Protein AF-A0A2N7C885-F1 (afdb_monomer)

Solvent-accessible surface area (backbone atoms only — not comparable to full-atom values): 12191 Å² total; per-residue (Å²): 133,53,54,51,72,71,55,41,48,44,40,38,75,68,59,26,27,54,53,69,64,38,45,54,51,37,42,74,74,47,44,83,64,37,43,55,54,37,54,48,53,56,47,59,77,70,41,69,57,50,78,58,34,54,83,51,54,75,68,58,41,52,50,50,49,49,57,49,46,53,54,51,52,56,58,48,56,74,80,42,93,76,51,71,72,56,46,55,50,51,50,53,54,49,50,46,53,51,29,32,39,38,55,32,63,52,38,28,60,73,69,59,54,78,88,74,68,64,76,62,67,54,59,86,60,64,70,56,61,67,64,63,49,64,77,74,46,58,72,66,37,68,34,20,32,39,36,47,52,67,45,66,73,66,36,59,36,74,31,70,29,18,64,34,60,65,60,16,46,53,47,7,54,63,76,30,58,56,91,75,53,12,28,23,34,35,37,77,43,55,46,88,60,51,24,41,67,48,92,88,43,90,65,38,44,38,27,36,44,65,54,70,52,63,70,68,45,79,76,48,113

Nearest PDB structures (foldseek):
  1xzy-assembly1_A  TM=3.928E-01  e=3.848E+00  Hom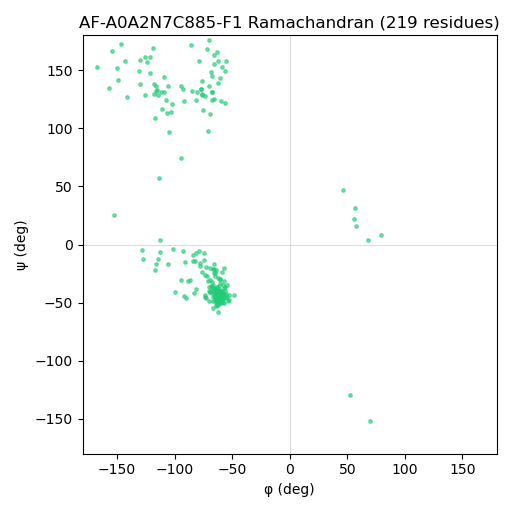o sapiens

Secondary structure (DSSP, 8-state):
--S-HHHHHHHHHHS-B-HHHHHHHHHHHHGGGGGHHHHHHHHHHH-THHHH-TT--HHHHHHHHHHHHHHHHHHHHTT----HHHHHHHHHHHHHHHHHHHHHHHHHHHH--GGGT---B---S--S-HHHHHHHS-SEEEEEEEE-HHHHHHT---SEEES-HHHHHHHHHHHT-SSSPPEEEEEEEEGGG--EE-TT-TT-EEE--TT-----EEEE-

Foldseek 3Di:
DLADPVLLCCCCPFQVFPVVVQVVVLCVPPNPLSNLLNVLSVLLVPDPLLQVQAPDDPVVLVVSLVVSLVVSVVSSVVPHDADPVNSLLSSVVSVLSSLCSHQTNVSSVVPDDVVSVHTDRFDPAAPDDPCQLVVQHDQKAKWKAKDAPVCVVVLFDAFKTASDPVLRVCCQCVVQVDPVGIFMWIDMDGSVQWRDADPPDPRRITTGGGSPGRDTDTDGD

Mean predicted aligned error: 3.81 Å

Organism: Vibrio splendidus (NCBI:txid29497)

Radius of gyration: 19.17 Å; Cα contacts (8 Å, |Δi|>4): 328; chains: 1; bounding box: 44×42×47 Å

pLDDT: mean 94.6, std 3.68, range [79.12, 98.56]

Structure (mmCIF, N/CA/C/O backbone):
data_AF-A0A2N7C885-F1
#
_entry.id   AF-A0A2N7C885-F1
#
loop_
_atom_site.group_PDB
_atom_site.id
_atom_site.type_symbol
_atom_site.label_atom_id
_atom_site.label_alt_id
_atom_site.label_comp_id
_atom_site.label_asym_id
_atom_site.label_entity_id
_atom_site.label_seq_id
_atom_site.pdbx_PDB_ins_code
_atom_site.Cartn_x
_atom_site.Cartn_y
_atom_site.Cartn_z
_atom_site.occupancy
_atom_site.B_iso_or_equiv
_atom_site.auth_seq_id
_atom_site.auth_comp_id
_atom_site.auth_asym_id
_atom_site.auth_atom_id
_atom_site.pdbx_PDB_model_num
ATOM 1 N N . MET A 1 1 ? -3.988 3.916 -21.059 1.00 87.25 1 MET A N 1
ATOM 2 C CA . MET A 1 1 ? -3.563 2.686 -20.376 1.00 87.25 1 MET A CA 1
ATOM 3 C C . MET A 1 1 ? -2.055 2.664 -20.440 1.00 87.25 1 MET A C 1
ATOM 5 O O . MET A 1 1 ? -1.508 2.782 -21.533 1.00 87.25 1 MET A O 1
ATOM 9 N N . ILE A 1 2 ? -1.430 2.678 -19.274 1.00 97.50 2 ILE A N 1
ATOM 10 C CA . ILE A 1 2 ? 0.020 2.654 -19.099 1.00 97.50 2 ILE A CA 1
ATOM 11 C C . ILE A 1 2 ? 0.470 1.200 -19.016 1.00 97.50 2 ILE A C 1
ATOM 13 O O . ILE A 1 2 ? 1.404 0.825 -19.711 1.00 97.50 2 ILE A O 1
ATOM 17 N N . PHE A 1 3 ? -0.218 0.377 -18.225 1.00 98.31 3 PHE A N 1
ATOM 18 C CA . PHE A 1 3 ? 0.208 -0.988 -17.956 1.00 98.31 3 PHE A CA 1
ATOM 19 C C . PHE A 1 3 ? -0.422 -1.998 -18.915 1.00 98.31 3 PHE A C 1
ATOM 21 O O . PHE A 1 3 ? -1.639 -2.014 -19.123 1.00 98.31 3 PHE A O 1
ATOM 28 N N . GLY A 1 4 ? 0.399 -2.899 -19.455 1.00 97.81 4 GLY A N 1
ATOM 29 C CA . GLY A 1 4 ? -0.083 -4.056 -20.201 1.00 97.81 4 GLY A CA 1
ATOM 30 C C . GLY A 1 4 ? -0.923 -4.986 -19.317 1.00 97.81 4 GLY A C 1
ATOM 31 O O . GLY A 1 4 ? -0.786 -5.000 -18.094 1.00 97.81 4 GLY A O 1
ATOM 32 N N . GLU A 1 5 ? -1.783 -5.806 -19.927 1.00 97.81 5 GLU A N 1
ATOM 33 C CA . GLU A 1 5 ? -2.747 -6.653 -19.202 1.00 97.81 5 GLU A CA 1
ATOM 34 C C . GLU A 1 5 ? -2.089 -7.532 -18.122 1.00 97.81 5 GLU A C 1
ATOM 36 O O . GLU A 1 5 ? -2.588 -7.620 -17.000 1.00 97.81 5 GLU A O 1
ATOM 41 N N . SER A 1 6 ? -0.944 -8.146 -18.437 1.00 97.94 6 SER A N 1
ATOM 42 C CA . SER A 1 6 ? -0.204 -8.995 -17.494 1.00 97.94 6 SER A CA 1
ATOM 43 C C . SER A 1 6 ? 0.295 -8.212 -16.276 1.00 97.94 6 SER A C 1
ATOM 45 O O . SER A 1 6 ? 0.172 -8.684 -15.146 1.00 97.94 6 SER A O 1
ATOM 47 N N . ASN A 1 7 ? 0.827 -7.008 -16.492 1.00 98.44 7 ASN A N 1
ATOM 48 C CA . ASN A 1 7 ? 1.375 -6.174 -15.425 1.00 98.44 7 ASN A CA 1
ATOM 49 C C . ASN A 1 7 ? 0.259 -5.572 -14.577 1.00 98.44 7 ASN A C 1
ATOM 51 O O . ASN A 1 7 ? 0.321 -5.654 -13.354 1.00 98.44 7 ASN A O 1
ATOM 55 N N . SER A 1 8 ? -0.807 -5.079 -15.212 1.00 98.19 8 SER A N 1
ATOM 56 C CA . SER A 1 8 ? -2.030 -4.642 -14.532 1.00 98.19 8 SER A CA 1
ATOM 57 C C . SER A 1 8 ? -2.577 -5.733 -13.613 1.00 98.19 8 SER A C 1
ATOM 59 O O . SER A 1 8 ? -2.852 -5.485 -12.440 1.00 98.19 8 SER A O 1
ATOM 61 N N . ARG A 1 9 ? -2.674 -6.971 -14.113 1.00 98.19 9 ARG A N 1
ATOM 62 C CA . ARG A 1 9 ? -3.142 -8.104 -13.310 1.00 98.19 9 ARG A CA 1
ATOM 63 C C . ARG A 1 9 ? -2.213 -8.391 -12.135 1.00 98.19 9 ARG A C 1
ATOM 65 O O . ARG A 1 9 ? -2.690 -8.576 -11.022 1.00 98.19 9 ARG A O 1
ATOM 72 N N . TYR A 1 10 ? -0.898 -8.386 -12.354 1.00 98.06 10 TYR A N 1
ATOM 73 C CA . TYR A 1 10 ? 0.066 -8.609 -11.277 1.00 98.06 10 TYR A CA 1
ATOM 74 C C . TYR A 1 10 ? -0.023 -7.524 -10.194 1.00 98.06 10 TYR A C 1
ATOM 76 O O . TYR A 1 10 ? -0.126 -7.846 -9.012 1.00 98.06 10 TYR A O 1
ATOM 84 N N . LEU A 1 11 ? -0.035 -6.246 -10.584 1.00 98.19 11 LEU A N 1
ATOM 85 C CA . LEU A 1 11 ? -0.166 -5.113 -9.662 1.00 98.19 11 LEU A CA 1
ATOM 86 C C . LEU A 1 11 ? -1.445 -5.224 -8.818 1.00 98.19 11 LEU A C 1
ATOM 88 O O . LEU A 1 11 ? -1.391 -5.086 -7.596 1.00 98.19 11 LEU A O 1
ATOM 92 N N . ALA A 1 12 ? -2.578 -5.539 -9.447 1.00 97.12 12 ALA A N 1
ATOM 93 C CA . ALA A 1 12 ? -3.855 -5.668 -8.754 1.00 97.12 12 ALA A CA 1
ATOM 94 C C . ALA A 1 12 ? -3.918 -6.901 -7.836 1.00 97.12 12 ALA A C 1
ATOM 96 O O . ALA A 1 12 ? -4.304 -6.794 -6.676 1.00 97.12 12 ALA A O 1
ATOM 97 N N . GLU A 1 13 ? -3.535 -8.078 -8.333 1.00 96.31 13 GLU A N 1
ATOM 98 C CA . GLU A 1 13 ? -3.760 -9.345 -7.626 1.00 96.31 13 GLU A CA 1
ATOM 99 C C . GLU A 1 13 ? -2.653 -9.698 -6.631 1.00 96.31 13 GLU A C 1
ATOM 101 O O . GLU A 1 13 ? -2.907 -10.393 -5.647 1.00 96.31 13 GLU A O 1
ATOM 106 N N . LYS A 1 14 ? -1.409 -9.282 -6.898 1.00 96.56 14 LYS A N 1
ATOM 107 C CA . LYS A 1 14 ? -0.244 -9.647 -6.075 1.00 96.56 14 LYS A CA 1
ATOM 108 C C . LYS A 1 14 ? 0.159 -8.551 -5.113 1.00 96.56 14 LYS A C 1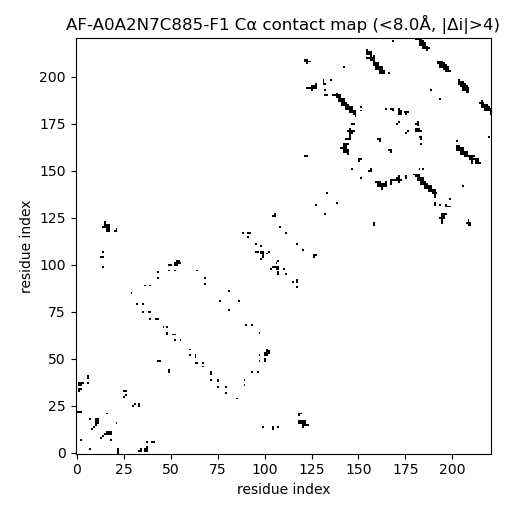
ATOM 110 O O . LYS A 1 14 ? 0.477 -8.864 -3.971 1.00 96.56 14 LYS A O 1
ATOM 115 N N . LEU A 1 15 ? 0.122 -7.303 -5.570 1.00 97.00 15 LEU A N 1
ATOM 116 C CA . LEU A 1 15 ? 0.523 -6.131 -4.790 1.00 97.00 15 LEU A CA 1
ATOM 117 C C . LEU A 1 15 ? -0.683 -5.365 -4.227 1.00 97.00 15 LEU A C 1
ATOM 119 O O . LEU A 1 15 ? -0.492 -4.401 -3.493 1.00 97.00 15 LEU A O 1
ATOM 123 N N . CYS A 1 16 ? -1.912 -5.784 -4.554 1.00 97.00 16 CYS A N 1
ATOM 124 C CA . CYS A 1 16 ? -3.149 -5.136 -4.118 1.00 97.00 16 CYS A CA 1
ATOM 125 C C . CYS A 1 16 ? -3.232 -3.645 -4.502 1.00 97.00 16 CYS A C 1
ATOM 127 O O . CYS A 1 16 ? -3.836 -2.843 -3.792 1.00 97.00 16 CYS A O 1
ATOM 129 N N . ILE A 1 17 ? -2.621 -3.257 -5.622 1.00 96.44 17 ILE A N 1
ATOM 130 C CA . ILE A 1 17 ? -2.622 -1.873 -6.104 1.00 96.44 17 ILE A CA 1
ATOM 131 C C . ILE A 1 17 ? -3.894 -1.601 -6.911 1.00 96.44 17 ILE A C 1
ATOM 133 O O . ILE A 1 17 ? -4.226 -2.351 -7.831 1.00 96.44 17 ILE A O 1
ATOM 137 N N . ASN A 1 18 ? -4.582 -0.490 -6.622 1.00 95.06 18 ASN A N 1
ATOM 138 C CA . ASN A 1 18 ? -5.638 0.001 -7.510 1.00 95.06 18 ASN A CA 1
ATOM 139 C C . ASN A 1 18 ? -4.998 0.566 -8.788 1.00 95.06 18 ASN A C 1
ATOM 141 O O . ASN A 1 18 ? -4.529 1.703 -8.817 1.00 95.06 18 ASN A O 1
ATOM 145 N N . VAL A 1 19 ? -4.966 -0.253 -9.840 1.00 97.06 19 VAL A N 1
ATOM 146 C CA . VAL A 1 19 ? -4.299 0.087 -11.104 1.00 97.06 19 VAL A CA 1
ATOM 147 C C . VAL A 1 19 ? -4.942 1.298 -11.774 1.00 97.06 19 VAL A C 1
ATOM 149 O O . VAL A 1 19 ? -4.218 2.124 -12.311 1.00 97.06 19 VAL A O 1
ATOM 152 N N . SER A 1 20 ? -6.265 1.462 -11.705 1.00 96.62 20 SER A N 1
ATOM 153 C CA . SER A 1 20 ? -6.938 2.621 -12.308 1.00 96.62 20 SER A CA 1
ATOM 154 C C . SER A 1 20 ? -6.517 3.930 -11.639 1.00 96.62 20 SER A C 1
ATOM 156 O O . SER A 1 20 ? -6.088 4.852 -12.329 1.00 96.62 20 SER A O 1
ATOM 158 N N . GLU A 1 21 ? -6.544 3.988 -10.303 1.00 96.25 21 GLU A N 1
ATOM 159 C CA . GLU A 1 21 ? -6.049 5.155 -9.555 1.00 96.25 21 GLU A CA 1
ATOM 160 C C . GLU A 1 21 ? -4.563 5.411 -9.829 1.00 96.25 21 GLU A C 1
ATOM 162 O O . GLU A 1 21 ? -4.135 6.559 -9.971 1.00 96.25 21 GLU A O 1
ATOM 167 N N . PHE A 1 22 ? -3.772 4.341 -9.926 1.00 97.44 22 PHE A N 1
ATOM 168 C CA . PHE A 1 22 ? -2.345 4.444 -10.189 1.00 97.44 22 PHE A CA 1
ATOM 169 C C . PHE A 1 22 ? -2.061 4.995 -11.592 1.00 97.44 22 PHE A C 1
ATOM 171 O O . PHE A 1 22 ? -1.259 5.914 -11.740 1.00 97.44 22 PHE A O 1
ATOM 178 N N . GLU A 1 23 ? -2.752 4.505 -12.622 1.00 97.81 23 GLU A N 1
ATOM 179 C CA . GLU A 1 23 ? -2.616 5.024 -13.983 1.00 97.81 23 GLU A CA 1
ATOM 180 C C . GLU A 1 23 ? -3.052 6.488 -14.086 1.00 97.81 23 GLU A C 1
ATOM 182 O O . GLU A 1 23 ? -2.399 7.279 -14.770 1.00 97.81 23 GLU A O 1
ATOM 187 N N . GLU A 1 24 ? -4.140 6.877 -13.421 1.00 97.56 24 GLU A N 1
ATOM 188 C CA . GLU A 1 24 ? -4.579 8.275 -13.373 1.00 97.56 24 GLU A CA 1
ATOM 189 C C . GLU A 1 24 ? -3.523 9.177 -12.726 1.00 97.56 24 GLU A C 1
ATOM 191 O O . GLU A 1 24 ? -3.228 10.262 -13.238 1.00 97.56 24 GLU A O 1
ATOM 196 N N . ASP A 1 25 ? -2.927 8.726 -11.621 1.00 96.81 25 ASP A N 1
ATOM 197 C CA . ASP A 1 25 ? -1.865 9.451 -10.932 1.00 96.81 25 ASP A CA 1
ATOM 198 C C . ASP A 1 25 ? -0.599 9.585 -11.784 1.00 96.81 25 ASP A C 1
ATOM 200 O O . ASP A 1 25 ? -0.074 10.689 -11.950 1.00 96.81 25 ASP A O 1
ATOM 204 N N . LEU A 1 26 ? -0.161 8.494 -12.410 1.00 97.38 26 LEU A N 1
ATOM 205 C CA . LEU A 1 26 ? 0.986 8.487 -13.311 1.00 97.38 26 LEU A CA 1
ATOM 206 C C . LEU A 1 26 ? 0.781 9.402 -14.523 1.00 97.38 26 LEU A C 1
ATOM 208 O O . LEU A 1 26 ? 1.667 10.195 -14.848 1.00 97.38 26 LEU A O 1
ATOM 212 N N . ASN A 1 27 ? -0.393 9.349 -15.161 1.00 97.31 27 ASN A N 1
ATOM 213 C CA . ASN A 1 27 ? -0.720 10.235 -16.281 1.00 97.31 27 ASN A CA 1
ATOM 214 C C . ASN A 1 27 ? -0.683 11.707 -15.854 1.00 97.31 27 ASN A C 1
ATOM 216 O O . ASN A 1 27 ? -0.169 12.549 -16.590 1.00 97.31 27 ASN A O 1
ATOM 220 N N . ARG A 1 28 ? -1.182 12.024 -14.653 1.00 97.06 28 ARG A N 1
ATOM 221 C CA . ARG A 1 28 ? -1.150 13.388 -14.109 1.00 97.06 28 ARG A CA 1
ATOM 222 C C . ARG A 1 28 ? 0.275 13.870 -13.836 1.00 97.06 28 ARG A C 1
ATOM 224 O O . ARG A 1 28 ? 0.562 15.048 -14.033 1.00 97.06 28 ARG A O 1
ATOM 231 N N . ARG A 1 29 ? 1.156 12.987 -13.355 1.00 96.00 29 ARG A N 1
ATOM 232 C CA . ARG A 1 29 ? 2.526 13.342 -12.945 1.00 96.00 29 ARG A CA 1
ATOM 233 C C . ARG A 1 29 ? 3.515 13.398 -14.102 1.00 96.00 29 ARG A C 1
ATOM 235 O O . ARG A 1 29 ? 4.341 14.309 -14.121 1.00 96.00 29 ARG A O 1
ATOM 242 N N . PHE A 1 30 ? 3.429 12.441 -15.022 1.00 96.56 30 PHE A N 1
ATOM 243 C CA . PHE A 1 30 ? 4.470 12.163 -16.019 1.00 96.56 30 PHE A CA 1
ATOM 244 C C . PHE A 1 30 ? 3.940 12.106 -17.458 1.00 96.56 30 PHE A C 1
ATOM 246 O O . PHE A 1 30 ? 4.719 11.967 -18.402 1.00 96.56 30 PHE A O 1
ATOM 253 N N . GLY A 1 31 ? 2.621 12.202 -17.658 1.00 95.88 31 GLY A N 1
ATOM 254 C CA . GLY A 1 31 ? 2.008 12.132 -18.983 1.00 95.88 31 GLY A CA 1
ATOM 255 C C . GLY A 1 31 ? 2.454 10.887 -19.752 1.00 95.88 31 GLY A C 1
ATOM 256 O O . GLY A 1 31 ? 2.439 9.776 -19.230 1.00 95.88 31 GLY A O 1
ATOM 257 N N . SER A 1 32 ? 2.905 11.073 -20.994 1.00 94.75 32 SER A N 1
ATOM 258 C CA . SER A 1 32 ? 3.345 9.969 -21.853 1.00 94.75 32 SER A CA 1
ATOM 259 C C . SER A 1 32 ? 4.610 9.255 -21.371 1.00 94.75 32 SER A C 1
ATOM 261 O O . SER A 1 32 ? 4.833 8.115 -21.773 1.00 94.75 32 SER A O 1
ATOM 263 N N . GLN A 1 33 ? 5.443 9.880 -20.527 1.00 96.00 33 GLN A N 1
ATOM 264 C CA . GLN A 1 33 ? 6.643 9.221 -19.993 1.00 96.00 33 GLN A CA 1
ATOM 265 C C . GLN A 1 33 ? 6.298 8.095 -19.015 1.00 96.00 33 GLN A C 1
ATOM 267 O O . GLN A 1 33 ? 7.106 7.189 -18.841 1.00 96.00 33 GLN A O 1
ATOM 272 N N . ALA A 1 34 ? 5.085 8.090 -18.450 1.00 97.06 34 ALA A N 1
ATOM 273 C CA . ALA A 1 34 ? 4.632 7.058 -17.524 1.00 97.06 34 ALA A CA 1
ATOM 274 C C . ALA A 1 34 ? 4.695 5.631 -18.094 1.00 97.06 34 ALA A C 1
ATOM 276 O O . ALA A 1 34 ? 4.739 4.670 -17.333 1.00 97.06 34 ALA A O 1
ATOM 277 N N . ILE A 1 35 ? 4.734 5.471 -19.421 1.00 97.25 35 ILE A N 1
ATOM 278 C CA . ILE A 1 35 ? 4.852 4.161 -20.072 1.00 97.25 35 ILE A CA 1
ATOM 279 C C . ILE A 1 35 ? 6.124 3.396 -19.666 1.00 97.25 35 ILE A C 1
ATOM 281 O O . ILE A 1 35 ? 6.140 2.168 -19.710 1.00 97.25 35 ILE A O 1
ATOM 285 N N . CYS A 1 36 ? 7.178 4.088 -19.214 1.00 97.62 36 CYS A N 1
ATOM 286 C CA . CYS A 1 36 ? 8.379 3.419 -18.719 1.00 97.62 36 CYS A CA 1
ATOM 287 C C . CYS A 1 36 ? 8.120 2.610 -17.434 1.00 97.62 36 CYS A C 1
ATOM 289 O O . CYS A 1 36 ? 8.857 1.663 -17.171 1.00 97.62 36 CYS A O 1
ATOM 291 N N . LEU A 1 37 ? 7.056 2.905 -16.672 1.00 98.19 37 LEU A N 1
ATOM 292 C CA . LEU A 1 37 ? 6.675 2.111 -15.500 1.00 98.19 37 LEU A CA 1
ATOM 293 C C . LEU A 1 37 ? 6.212 0.707 -15.891 1.00 98.19 37 LEU A C 1
ATOM 295 O O . LEU A 1 37 ? 6.496 -0.244 -15.170 1.00 98.19 37 LEU A O 1
ATOM 299 N N . ASP A 1 38 ? 5.550 0.545 -17.037 1.00 98.50 38 ASP A N 1
ATOM 300 C CA . ASP A 1 38 ? 5.175 -0.782 -17.535 1.00 98.50 38 ASP A CA 1
ATOM 301 C C . ASP A 1 38 ? 6.407 -1.601 -17.943 1.00 98.50 38 ASP A C 1
ATOM 303 O O . ASP A 1 38 ? 6.502 -2.801 -17.669 1.00 98.50 38 ASP A O 1
ATOM 307 N N . VAL A 1 39 ? 7.406 -0.929 -18.520 1.00 98.31 39 VAL A N 1
ATOM 308 C CA . VAL A 1 39 ? 8.706 -1.534 -18.830 1.00 98.31 39 VAL A CA 1
ATOM 309 C C . VAL A 1 39 ? 9.447 -1.913 -17.547 1.00 98.31 39 VAL A C 1
ATOM 311 O O . VAL A 1 39 ? 9.986 -3.016 -17.466 1.00 98.31 39 VAL A O 1
ATOM 314 N N . LEU A 1 40 ? 9.415 -1.056 -16.520 1.00 98.56 40 LEU A N 1
ATOM 315 C CA . LEU A 1 40 ? 10.015 -1.350 -15.219 1.00 98.56 40 LEU A CA 1
ATOM 316 C C . LEU A 1 40 ? 9.360 -2.578 -14.582 1.00 98.56 40 LEU A C 1
ATOM 318 O O . LEU A 1 40 ? 10.064 -3.505 -14.195 1.00 98.56 40 LEU A O 1
ATOM 322 N N . VAL A 1 41 ? 8.027 -2.618 -14.501 1.00 98.50 41 VAL A N 1
ATOM 323 C CA . VAL A 1 41 ? 7.308 -3.765 -13.925 1.00 98.50 41 VAL A CA 1
ATOM 324 C C . VAL A 1 41 ? 7.654 -5.045 -14.685 1.00 98.50 41 VAL A C 1
ATOM 326 O O . VAL A 1 41 ? 8.003 -6.049 -14.066 1.00 98.50 41 VAL A O 1
ATOM 329 N N . SER A 1 42 ? 7.648 -5.000 -16.019 1.00 98.38 42 SER A N 1
ATOM 330 C CA . SER A 1 42 ? 8.033 -6.147 -16.851 1.00 98.38 42 SER A CA 1
ATOM 331 C C . SER A 1 42 ? 9.445 -6.643 -16.542 1.00 98.38 42 SER A C 1
ATOM 333 O O . SER A 1 42 ? 9.656 -7.853 -16.456 1.00 98.38 42 SER A O 1
ATOM 335 N N . PHE A 1 43 ? 10.394 -5.716 -16.373 1.00 98.38 43 PHE A N 1
ATOM 336 C CA . PHE A 1 43 ? 11.779 -6.019 -16.031 1.00 98.38 43 PHE A CA 1
ATOM 337 C C . PHE A 1 43 ? 11.876 -6.688 -14.655 1.00 98.38 43 PHE A C 1
ATOM 339 O O . PHE A 1 43 ? 12.422 -7.782 -14.541 1.00 98.38 43 PHE A O 1
ATOM 346 N N . LEU A 1 44 ? 11.288 -6.080 -13.619 1.00 98.12 44 LEU A N 1
ATOM 347 C CA . LEU A 1 44 ? 11.357 -6.578 -12.239 1.00 98.12 44 LEU A CA 1
ATOM 348 C C . LEU A 1 44 ? 10.750 -7.976 -12.084 1.00 98.12 44 LEU A C 1
ATOM 350 O O . LEU A 1 44 ? 11.215 -8.771 -11.273 1.00 98.12 44 LEU A O 1
ATOM 354 N N . LEU A 1 45 ? 9.716 -8.295 -12.865 1.00 97.56 45 LEU A N 1
ATOM 355 C CA . LEU A 1 45 ? 9.084 -9.615 -12.840 1.00 97.56 45 LEU A CA 1
ATOM 356 C C . LEU A 1 45 ? 9.929 -10.723 -13.482 1.00 97.56 45 LEU A C 1
ATOM 358 O O . LEU A 1 45 ? 9.665 -11.897 -13.207 1.00 97.56 45 LEU A O 1
ATOM 362 N N . GLN A 1 46 ? 10.898 -10.352 -14.322 1.00 96.94 46 GLN A N 1
ATOM 363 C CA . GLN A 1 46 ? 11.792 -11.257 -15.053 1.00 96.94 46 GLN A CA 1
ATOM 364 C C . GLN A 1 46 ? 13.213 -11.297 -14.474 1.00 96.94 46 GLN A C 1
ATOM 366 O O . GLN A 1 46 ? 13.968 -12.208 -14.807 1.00 96.94 46 GLN A O 1
ATOM 371 N N . ASP A 1 47 ? 13.591 -10.323 -13.644 1.00 97.25 47 ASP A N 1
ATOM 372 C CA . ASP A 1 47 ? 14.924 -10.249 -13.049 1.00 97.25 47 ASP A CA 1
ATOM 373 C C . ASP A 1 47 ? 15.131 -11.351 -11.995 1.00 97.25 47 ASP A C 1
ATOM 375 O O . ASP A 1 47 ? 14.275 -11.609 -11.148 1.00 97.25 47 ASP A O 1
ATOM 379 N N . GLU A 1 48 ? 16.299 -11.992 -12.033 1.00 94.88 48 GLU A N 1
ATOM 380 C CA . GLU A 1 48 ? 16.660 -13.097 -11.138 1.00 94.88 48 GLU A CA 1
ATOM 381 C C . GLU A 1 48 ? 16.741 -12.700 -9.656 1.00 94.88 48 GLU A C 1
ATOM 383 O O . GLU A 1 48 ? 16.615 -13.563 -8.787 1.00 94.88 48 GLU A O 1
ATOM 388 N N . ALA A 1 49 ? 16.933 -11.412 -9.339 1.00 93.56 49 ALA A N 1
ATOM 389 C CA . ALA A 1 49 ? 16.997 -10.942 -7.957 1.00 93.56 49 ALA A CA 1
ATOM 390 C C . ALA A 1 49 ? 15.697 -11.231 -7.199 1.00 93.56 49 ALA A C 1
ATOM 392 O O . ALA A 1 49 ? 15.735 -11.499 -5.997 1.00 93.56 49 ALA A O 1
ATOM 393 N N . ARG A 1 50 ? 14.559 -11.266 -7.907 1.00 94.38 50 ARG A N 1
ATOM 394 C CA . ARG A 1 50 ? 13.255 -11.649 -7.356 1.00 94.38 50 ARG A CA 1
ATOM 395 C C . ARG A 1 50 ? 13.312 -12.951 -6.557 1.00 94.38 50 ARG A C 1
ATOM 397 O O . ARG A 1 50 ? 12.715 -13.026 -5.487 1.00 94.38 50 ARG A O 1
ATOM 404 N N . ASP A 1 51 ? 14.019 -13.952 -7.073 1.00 94.44 51 ASP A N 1
ATOM 405 C CA . ASP A 1 51 ? 14.105 -15.276 -6.451 1.00 94.44 51 ASP A CA 1
ATOM 406 C C . ASP A 1 51 ? 15.180 -15.339 -5.354 1.00 94.44 51 ASP A C 1
ATOM 408 O O . ASP A 1 51 ? 15.192 -16.274 -4.554 1.00 94.44 51 ASP A O 1
ATOM 412 N N . LYS A 1 52 ? 16.067 -14.337 -5.291 1.00 95.12 52 LYS A N 1
ATOM 413 C CA . LYS A 1 52 ? 17.126 -14.225 -4.278 1.00 95.12 52 LYS A CA 1
ATOM 414 C C . LYS A 1 52 ? 16.667 -13.500 -3.020 1.00 95.12 52 LYS A C 1
ATOM 416 O O . LYS A 1 52 ? 17.170 -13.814 -1.951 1.00 95.12 52 LYS A O 1
ATOM 421 N N . PHE A 1 53 ? 15.739 -12.547 -3.137 1.00 94.50 53 PHE A N 1
ATOM 422 C CA . PHE A 1 53 ? 15.269 -11.724 -2.016 1.00 94.50 53 PHE A CA 1
ATOM 423 C C . PHE A 1 53 ? 14.717 -12.492 -0.803 1.00 94.50 53 PHE A C 1
ATOM 425 O O . PHE A 1 53 ? 14.992 -12.061 0.322 1.00 94.50 53 PHE A O 1
ATOM 432 N N . PRO A 1 54 ? 13.944 -13.585 -0.962 1.00 94.81 54 PRO A N 1
ATOM 433 C CA . PRO A 1 54 ? 13.375 -14.281 0.183 1.00 94.81 54 PRO A CA 1
ATOM 434 C C . PRO A 1 54 ? 14.443 -14.739 1.188 1.00 94.81 54 PRO A C 1
ATOM 436 O O . PRO A 1 54 ? 15.325 -15.534 0.868 1.00 94.81 54 PRO A O 1
ATOM 439 N N . GLY A 1 55 ? 14.325 -14.275 2.435 1.00 87.88 55 GLY A N 1
ATOM 440 C CA . GLY A 1 55 ? 15.189 -14.700 3.541 1.00 87.88 55 GLY A CA 1
ATOM 441 C C . GLY A 1 55 ? 16.577 -14.054 3.590 1.00 87.88 55 GLY A C 1
ATOM 442 O O . GLY A 1 55 ? 17.391 -14.474 4.415 1.00 87.88 55 GLY A O 1
ATOM 443 N N . LEU A 1 56 ? 16.858 -13.045 2.758 1.00 91.44 56 LEU A N 1
ATOM 444 C CA . LEU A 1 56 ? 18.079 -12.249 2.899 1.00 91.44 56 LEU A CA 1
ATOM 445 C C . LEU A 1 56 ? 18.044 -11.406 4.177 1.00 91.44 56 LEU A C 1
ATOM 447 O O . LEU A 1 56 ? 17.003 -10.893 4.584 1.00 91.44 56 LEU A O 1
ATOM 451 N N . ASP A 1 57 ? 19.212 -11.229 4.792 1.00 91.00 57 ASP A N 1
ATOM 452 C CA . ASP A 1 57 ? 19.398 -10.179 5.790 1.00 91.00 57 ASP A CA 1
ATOM 453 C C . ASP A 1 57 ? 19.435 -8.788 5.134 1.00 91.00 57 ASP A C 1
ATOM 455 O O . ASP A 1 57 ? 19.579 -8.646 3.919 1.00 91.00 57 ASP A O 1
ATOM 459 N N . VAL A 1 58 ? 19.353 -7.746 5.961 1.00 86.44 58 VAL A N 1
ATOM 460 C CA . VAL A 1 58 ? 19.304 -6.341 5.523 1.00 86.44 58 VAL A CA 1
ATOM 461 C C . VAL A 1 58 ? 20.493 -5.949 4.635 1.00 86.44 58 VAL A C 1
ATOM 463 O O . VAL A 1 58 ? 20.331 -5.178 3.688 1.00 86.44 58 VAL A O 1
ATOM 466 N N . MET A 1 59 ? 21.695 -6.466 4.912 1.00 89.62 59 MET A N 1
ATOM 467 C CA . MET A 1 59 ? 22.893 -6.104 4.149 1.00 89.62 59 MET A CA 1
ATOM 468 C C . MET A 1 59 ? 22.863 -6.734 2.758 1.00 89.62 59 MET A C 1
ATOM 470 O O . MET A 1 59 ? 23.103 -6.046 1.765 1.00 89.62 59 MET A O 1
ATOM 474 N N . ASN A 1 60 ? 22.525 -8.021 2.685 1.00 91.75 60 ASN A N 1
ATOM 475 C CA . ASN A 1 60 ? 22.407 -8.745 1.423 1.00 91.75 60 ASN A CA 1
ATOM 476 C C . ASN A 1 60 ? 21.213 -8.253 0.593 1.00 91.75 60 ASN A C 1
ATOM 478 O O . ASN A 1 60 ? 21.325 -8.127 -0.625 1.00 91.75 60 ASN A O 1
A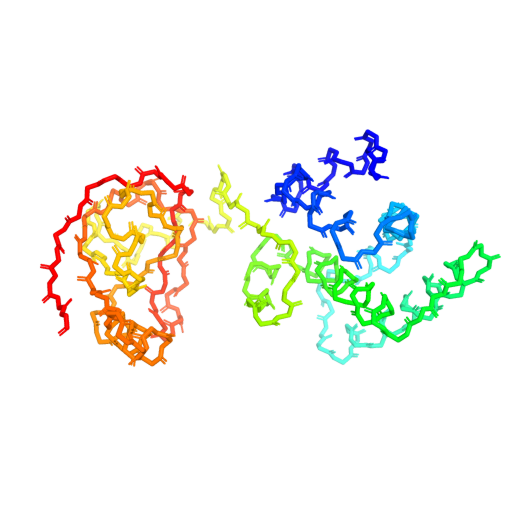TOM 482 N N . GLN A 1 61 ? 20.108 -7.884 1.243 1.00 89.88 61 GLN A N 1
ATOM 483 C CA . GLN A 1 61 ? 18.966 -7.248 0.588 1.00 89.88 61 GLN A CA 1
ATOM 484 C C . GLN A 1 61 ? 19.364 -5.916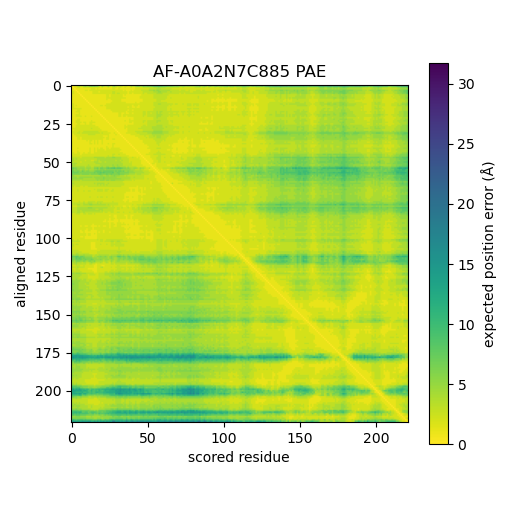 -0.063 1.00 89.88 61 GLN A C 1
ATOM 486 O O . GLN A 1 61 ? 18.998 -5.655 -1.208 1.00 89.88 61 GLN A O 1
ATOM 491 N N . CYS A 1 62 ? 20.135 -5.080 0.640 1.00 90.00 62 CYS A N 1
ATOM 492 C CA . CYS A 1 62 ? 20.631 -3.813 0.101 1.00 90.00 62 CYS A CA 1
ATOM 493 C C . CYS A 1 62 ? 21.559 -4.032 -1.103 1.00 90.00 62 CYS A C 1
ATOM 495 O O . CYS A 1 62 ? 21.463 -3.316 -2.101 1.00 90.00 62 CYS A O 1
ATOM 497 N N . TYR A 1 63 ? 22.434 -5.038 -1.029 1.00 93.56 63 TYR A N 1
ATOM 498 C CA . TYR A 1 63 ? 23.329 -5.397 -2.127 1.00 93.56 63 TYR A CA 1
ATOM 499 C C . TYR A 1 63 ? 22.547 -5.839 -3.376 1.00 93.56 63 TYR A C 1
ATOM 501 O O . TYR A 1 63 ? 22.632 -5.182 -4.413 1.00 93.56 63 TYR A O 1
ATOM 509 N N . GLU A 1 64 ? 21.705 -6.871 -3.260 1.00 94.88 64 GLU A N 1
ATOM 510 C CA . GLU A 1 64 ? 20.899 -7.375 -4.385 1.00 94.88 64 GLU A CA 1
ATOM 511 C C . GLU A 1 64 ? 19.930 -6.309 -4.925 1.00 94.88 64 GLU A C 1
ATOM 513 O O . 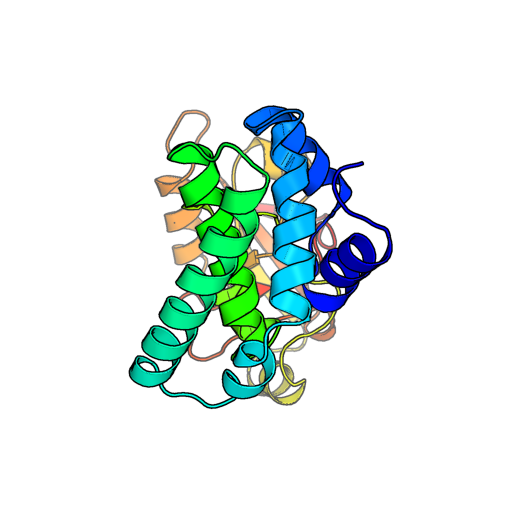GLU A 1 64 ? 19.714 -6.198 -6.134 1.00 94.88 64 GLU A O 1
ATOM 518 N N . GLY A 1 65 ? 19.380 -5.472 -4.039 1.00 94.25 65 GLY A N 1
ATOM 519 C CA . GLY A 1 65 ? 18.528 -4.346 -4.406 1.00 94.25 65 GLY A CA 1
ATOM 520 C C . GLY A 1 65 ? 19.246 -3.293 -5.248 1.00 94.25 65 GLY A C 1
ATOM 521 O O . GLY A 1 65 ? 18.676 -2.814 -6.233 1.00 94.25 65 GLY A O 1
ATOM 522 N N . ASN A 1 66 ? 20.490 -2.949 -4.905 1.00 95.00 66 ASN A N 1
ATOM 523 C CA . ASN A 1 66 ? 21.296 -2.006 -5.682 1.00 95.00 66 ASN A CA 1
ATOM 524 C C . ASN A 1 66 ? 21.720 -2.588 -7.035 1.00 95.00 66 ASN A C 1
ATOM 526 O O . ASN A 1 66 ? 21.613 -1.888 -8.044 1.00 95.00 66 ASN A O 1
ATOM 530 N N . ASP A 1 67 ? 22.105 -3.863 -7.075 1.00 96.38 67 ASP A N 1
ATOM 531 C CA . ASP A 1 67 ? 22.462 -4.544 -8.323 1.00 96.38 67 ASP A CA 1
ATOM 532 C C . ASP A 1 67 ? 21.252 -4.618 -9.278 1.00 96.38 67 ASP A C 1
ATOM 534 O O . ASP A 1 67 ? 21.366 -4.309 -10.468 1.00 96.38 67 ASP A O 1
ATOM 538 N N . MET A 1 68 ? 20.060 -4.964 -8.767 1.00 97.25 68 MET A N 1
ATOM 539 C CA . MET A 1 68 ? 18.815 -4.943 -9.550 1.00 97.25 68 MET A CA 1
ATOM 540 C C . MET A 1 68 ? 18.466 -3.527 -10.028 1.00 97.25 68 MET A C 1
ATOM 542 O O . MET A 1 68 ? 18.044 -3.347 -11.172 1.00 97.25 68 MET A O 1
ATOM 546 N N . LYS A 1 69 ? 18.668 -2.515 -9.173 1.00 96.94 69 LYS A N 1
ATOM 547 C CA . LYS A 1 69 ? 18.468 -1.097 -9.506 1.00 96.94 69 LYS A CA 1
ATOM 548 C C . LYS A 1 69 ? 19.319 -0.665 -10.687 1.00 96.94 69 LYS A C 1
ATOM 550 O O . LYS A 1 69 ? 18.786 -0.093 -11.636 1.00 96.94 69 LYS A O 1
ATOM 555 N N . GLU A 1 70 ? 20.611 -0.966 -10.662 1.00 97.06 70 GLU A N 1
ATOM 556 C CA . GLU A 1 70 ? 21.509 -0.609 -11.757 1.00 97.06 70 GLU A CA 1
ATOM 557 C C . GLU A 1 70 ? 21.051 -1.229 -13.086 1.00 97.06 70 GLU A C 1
ATOM 559 O O . GLU A 1 70 ? 20.924 -0.522 -14.092 1.00 97.06 70 GLU A O 1
ATOM 564 N N . ARG A 1 71 ? 20.716 -2.527 -13.089 1.00 97.81 71 ARG A N 1
ATOM 565 C CA . ARG A 1 71 ? 20.227 -3.207 -14.299 1.00 97.81 71 ARG A CA 1
ATOM 566 C C . ARG A 1 71 ? 18.913 -2.613 -14.811 1.00 97.81 71 ARG A C 1
ATOM 568 O O . ARG A 1 71 ? 18.806 -2.338 -16.008 1.00 97.81 71 ARG A O 1
ATOM 575 N N . ALA A 1 72 ? 17.948 -2.376 -13.922 1.00 98.00 72 ALA A N 1
ATOM 576 C CA . ALA A 1 72 ? 16.647 -1.818 -14.280 1.00 98.00 72 ALA A CA 1
ATOM 577 C C . ALA A 1 72 ? 16.782 -0.415 -14.888 1.00 98.00 72 ALA A C 1
ATOM 579 O O . ALA A 1 72 ? 16.240 -0.146 -15.962 1.00 98.00 72 ALA A O 1
ATOM 580 N N . PHE A 1 73 ? 17.557 0.474 -14.261 1.00 97.50 73 PHE A N 1
ATOM 581 C CA . PHE A 1 73 ? 17.743 1.825 -14.786 1.00 97.50 73 PHE A CA 1
ATOM 582 C C . PHE A 1 73 ? 18.521 1.849 -16.100 1.00 97.50 73 PHE A C 1
ATOM 584 O O . PHE A 1 73 ? 18.171 2.626 -16.990 1.00 97.50 73 PHE A O 1
ATOM 591 N N . ASN A 1 74 ? 19.527 0.987 -16.265 1.00 97.19 74 ASN A N 1
ATOM 592 C CA . ASN A 1 74 ? 20.217 0.841 -17.547 1.00 97.19 74 ASN A CA 1
ATOM 593 C C . ASN A 1 74 ? 19.251 0.374 -18.649 1.00 97.19 74 ASN A C 1
ATOM 595 O O . ASN A 1 74 ? 19.286 0.901 -19.761 1.00 97.19 74 ASN A O 1
ATOM 599 N N . HIS A 1 75 ? 18.346 -0.557 -18.330 1.00 97.44 75 HIS A N 1
ATOM 600 C CA . HIS A 1 75 ? 17.318 -1.026 -19.257 1.00 97.44 75 HIS A CA 1
ATOM 601 C C . HIS A 1 75 ? 16.335 0.088 -19.653 1.00 97.44 75 HIS A C 1
ATOM 603 O O . HIS A 1 75 ? 16.075 0.292 -20.839 1.00 97.44 75 HIS A O 1
ATOM 609 N N . ILE A 1 76 ? 15.834 0.859 -18.683 1.00 97.75 76 ILE A N 1
ATOM 610 C CA . ILE A 1 76 ? 14.896 1.962 -18.937 1.00 97.75 76 ILE A CA 1
ATOM 611 C C . ILE A 1 76 ? 15.560 3.080 -19.752 1.00 97.75 76 ILE A C 1
ATOM 613 O O . ILE A 1 76 ? 15.017 3.517 -20.770 1.00 97.75 76 ILE A O 1
ATOM 617 N N . ARG A 1 77 ? 16.760 3.523 -19.362 1.00 97.12 77 ARG A N 1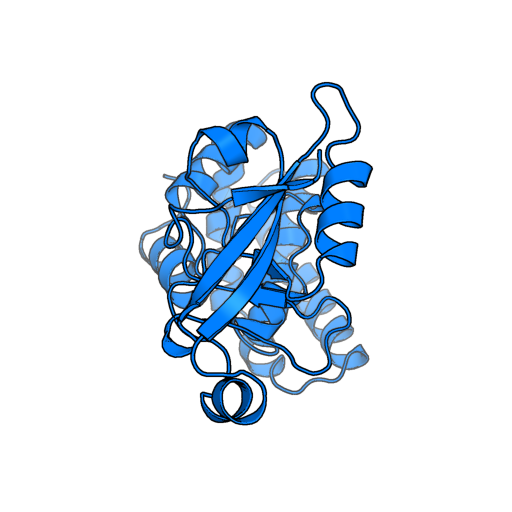
ATOM 618 C CA . ARG A 1 77 ? 17.460 4.635 -20.032 1.00 97.12 77 ARG A CA 1
ATOM 619 C C . ARG A 1 77 ? 17.878 4.321 -21.468 1.00 97.12 77 ARG A C 1
ATOM 621 O O . ARG A 1 77 ? 18.136 5.244 -22.234 1.00 97.12 77 ARG A O 1
ATOM 628 N N . ALA A 1 78 ? 17.894 3.047 -21.865 1.00 96.69 78 ALA A N 1
ATOM 629 C CA . ALA A 1 78 ? 18.120 2.665 -23.257 1.00 96.69 78 ALA A CA 1
ATOM 630 C C . ALA A 1 78 ? 16.996 3.136 -24.202 1.00 96.69 78 ALA A C 1
ATOM 632 O O . ALA A 1 78 ? 17.238 3.291 -25.397 1.00 96.69 78 ALA A O 1
ATOM 633 N N . SER A 1 79 ? 15.777 3.348 -23.686 1.00 95.81 79 SER A N 1
ATOM 634 C CA . SER A 1 79 ? 14.595 3.700 -24.495 1.00 95.81 79 SER A CA 1
ATOM 635 C C . SER A 1 79 ? 13.854 4.954 -24.025 1.00 95.81 79 SER A C 1
ATOM 637 O O . SER A 1 79 ? 13.018 5.475 -24.763 1.00 95.81 79 SER A O 1
ATOM 639 N N . PHE A 1 80 ? 14.150 5.458 -22.825 1.00 96.88 80 PHE A N 1
ATOM 640 C CA . PHE A 1 80 ? 13.428 6.576 -22.222 1.00 96.88 80 PHE A CA 1
ATOM 641 C C . PHE A 1 80 ? 14.378 7.656 -21.713 1.00 96.88 80 PHE A C 1
ATOM 643 O O . PHE A 1 80 ? 15.382 7.371 -21.062 1.00 96.88 80 PHE A O 1
ATOM 650 N N . ALA A 1 81 ? 14.013 8.916 -21.957 1.00 94.75 81 ALA A N 1
ATOM 651 C CA . ALA A 1 81 ? 14.582 10.038 -21.227 1.00 94.75 81 ALA A CA 1
ATOM 652 C C . ALA A 1 81 ? 13.963 10.062 -19.824 1.00 94.75 81 ALA A C 1
ATOM 654 O O . ALA A 1 81 ? 12.750 10.240 -19.687 1.00 94.75 81 ALA A O 1
ATOM 655 N N . VAL A 1 82 ? 14.802 9.859 -18.811 1.00 94.69 82 VAL A N 1
ATOM 656 C CA . VAL A 1 82 ? 14.420 9.842 -17.397 1.00 94.69 82 VAL A CA 1
ATOM 657 C C . VAL A 1 82 ? 15.028 11.071 -16.736 1.00 94.69 82 VAL A C 1
ATOM 659 O O . VAL A 1 82 ? 16.249 11.218 -16.734 1.00 94.69 82 VAL A O 1
ATOM 662 N N . ASP A 1 83 ? 14.177 11.967 -16.242 1.00 94.94 83 ASP A N 1
ATOM 663 C CA . ASP A 1 83 ? 14.603 13.072 -15.386 1.00 94.94 83 ASP A CA 1
ATOM 664 C C . ASP A 1 83 ? 14.666 12.631 -13.915 1.00 94.94 83 ASP A C 1
ATOM 666 O O . ASP A 1 83 ? 14.233 11.534 -13.567 1.00 94.94 83 ASP A O 1
ATOM 670 N N . GLU A 1 84 ? 15.208 13.490 -13.054 1.00 95.56 84 GLU A N 1
ATOM 671 C CA . GLU A 1 84 ? 15.382 13.217 -11.620 1.00 95.56 84 GLU A CA 1
ATOM 672 C C . GLU A 1 84 ? 14.061 12.832 -10.936 1.00 95.56 84 GLU A C 1
ATOM 674 O O . GLU A 1 84 ? 13.995 11.857 -10.197 1.00 95.56 84 GLU A O 1
ATOM 679 N N . ARG A 1 85 ? 12.965 13.527 -11.261 1.00 95.25 85 ARG A N 1
ATOM 680 C CA . ARG A 1 85 ? 11.655 13.269 -10.651 1.00 95.25 85 ARG A CA 1
ATOM 681 C C . ARG A 1 85 ? 11.100 11.897 -11.038 1.00 95.25 85 ARG A C 1
ATOM 683 O O . ARG A 1 85 ? 10.495 11.218 -10.207 1.00 95.25 85 ARG A O 1
ATOM 690 N N . LEU A 1 86 ? 11.229 11.516 -12.307 1.00 96.06 86 LEU A N 1
ATOM 691 C CA . LEU A 1 86 ? 10.804 10.204 -12.785 1.00 96.06 86 LEU A CA 1
ATOM 692 C C . LEU A 1 86 ? 11.716 9.104 -12.238 1.00 96.06 86 LEU A C 1
ATOM 694 O O . LEU A 1 86 ? 11.225 8.030 -11.909 1.00 96.06 86 LEU A O 1
ATOM 698 N N . GLU A 1 87 ? 13.015 9.370 -12.113 1.00 96.25 87 GLU A N 1
ATOM 699 C CA . GLU A 1 87 ? 13.983 8.459 -11.503 1.00 96.25 87 GLU A CA 1
ATOM 700 C C . GLU A 1 87 ? 13.651 8.152 -10.043 1.00 96.25 87 GLU A C 1
ATOM 702 O O . GLU A 1 87 ? 13.554 6.977 -9.686 1.00 96.25 87 GLU A O 1
ATOM 707 N N . ASP A 1 88 ? 13.385 9.179 -9.236 1.00 95.56 88 ASP A N 1
ATOM 708 C CA . ASP A 1 88 ? 12.978 9.014 -7.838 1.00 95.56 88 ASP A CA 1
ATOM 709 C C . ASP A 1 88 ? 11.709 8.161 -7.730 1.00 95.56 88 ASP A C 1
ATOM 711 O O . ASP A 1 88 ? 11.621 7.238 -6.917 1.00 95.56 88 ASP A O 1
ATOM 715 N N . TYR A 1 89 ? 10.732 8.413 -8.604 1.00 96.75 89 TYR A N 1
ATOM 716 C CA . TYR A 1 89 ? 9.486 7.654 -8.597 1.00 96.75 89 TYR A CA 1
ATOM 717 C C . TYR A 1 89 ? 9.668 6.208 -9.077 1.00 96.75 89 TYR A C 1
ATOM 719 O O . TYR A 1 89 ? 9.090 5.287 -8.503 1.00 96.75 89 TYR A O 1
ATOM 727 N N . LEU A 1 90 ? 10.489 5.981 -10.107 1.00 97.25 90 LEU A N 1
ATOM 728 C CA . LEU A 1 90 ? 10.870 4.638 -10.551 1.00 97.25 90 LEU A CA 1
ATOM 729 C C . LEU A 1 90 ? 11.534 3.871 -9.406 1.00 97.25 90 LEU A C 1
ATOM 731 O O . LEU A 1 90 ? 11.191 2.712 -9.171 1.00 97.25 90 LEU A O 1
ATOM 735 N N . HIS A 1 91 ? 12.439 4.522 -8.673 1.00 95.94 91 HIS A N 1
ATOM 736 C CA . HIS A 1 91 ? 13.100 3.924 -7.523 1.00 95.94 91 HIS A CA 1
ATOM 737 C C . HIS A 1 91 ? 12.099 3.538 -6.428 1.00 95.94 91 HIS A C 1
ATOM 739 O O . HIS A 1 91 ? 12.179 2.424 -5.913 1.00 95.94 91 HIS A O 1
ATOM 745 N N . GLU A 1 92 ? 11.109 4.383 -6.141 1.00 95.81 92 GLU A N 1
ATOM 746 C CA . GLU A 1 92 ? 10.062 4.060 -5.168 1.00 95.81 92 GLU A CA 1
ATOM 747 C C . GLU A 1 92 ? 9.249 2.821 -5.571 1.00 95.81 92 GLU A C 1
ATOM 749 O O . GLU A 1 92 ? 9.012 1.924 -4.758 1.00 95.81 92 GLU A O 1
ATOM 754 N N . ILE A 1 93 ? 8.873 2.714 -6.850 1.00 97.25 93 ILE A N 1
ATOM 755 C CA . ILE A 1 93 ? 8.196 1.512 -7.355 1.00 97.25 93 ILE A CA 1
ATOM 756 C C . ILE A 1 93 ? 9.103 0.286 -7.222 1.00 97.25 93 ILE A C 1
ATOM 758 O O . ILE A 1 93 ? 8.632 -0.777 -6.821 1.00 97.25 93 ILE A O 1
ATOM 762 N N . MET A 1 94 ? 10.406 0.412 -7.483 1.00 96.50 94 MET A N 1
ATOM 763 C CA . MET A 1 94 ? 11.344 -0.688 -7.245 1.00 96.50 94 MET A CA 1
ATOM 764 C C . MET A 1 94 ? 11.371 -1.123 -5.779 1.00 96.50 94 MET A C 1
ATOM 766 O O . MET A 1 94 ? 11.358 -2.326 -5.519 1.00 96.50 94 MET A O 1
ATOM 770 N N . CYS A 1 95 ? 11.357 -0.183 -4.832 1.00 94.69 95 CYS A N 1
ATOM 771 C CA . CYS A 1 95 ? 11.294 -0.492 -3.404 1.00 94.69 95 CYS A CA 1
ATOM 772 C C . CYS A 1 95 ? 10.040 -1.313 -3.059 1.00 94.69 95 CYS A C 1
ATOM 774 O O . CYS A 1 95 ? 10.136 -2.284 -2.312 1.00 94.69 95 CYS A O 1
ATOM 776 N N . TYR A 1 96 ? 8.880 -1.014 -3.662 1.00 96.38 96 TYR A N 1
ATOM 777 C CA . TYR A 1 96 ? 7.653 -1.800 -3.444 1.00 96.38 96 TYR A CA 1
ATOM 778 C C . TYR A 1 96 ? 7.840 -3.259 -3.873 1.00 96.38 96 TYR A C 1
ATOM 780 O O . TYR A 1 96 ? 7.485 -4.182 -3.136 1.00 96.38 96 TYR A O 1
ATOM 788 N N . PHE A 1 97 ? 8.432 -3.479 -5.048 1.00 97.38 97 PHE A N 1
ATOM 789 C CA . PHE A 1 97 ? 8.729 -4.829 -5.524 1.00 97.38 97 PHE A CA 1
ATOM 790 C C . PHE A 1 97 ? 9.771 -5.525 -4.648 1.00 97.38 97 PHE A C 1
ATOM 792 O O . PHE A 1 97 ? 9.592 -6.698 -4.341 1.00 97.38 97 PHE A O 1
ATOM 799 N N . GLN A 1 98 ? 10.808 -4.820 -4.188 1.00 95.44 98 GLN A N 1
ATOM 800 C CA . GLN A 1 98 ? 11.805 -5.382 -3.272 1.00 95.44 98 GLN A CA 1
ATOM 801 C C . GLN A 1 98 ? 11.158 -5.866 -1.971 1.00 95.44 98 GLN A C 1
ATOM 803 O O . GLN A 1 98 ? 11.355 -7.022 -1.599 1.00 95.44 98 GLN A O 1
ATOM 808 N N . TRP A 1 99 ? 10.335 -5.040 -1.315 1.00 95.19 99 TRP A N 1
ATOM 809 C CA . TRP A 1 99 ? 9.625 -5.447 -0.096 1.00 95.19 99 TRP A CA 1
ATOM 810 C C . TRP A 1 99 ? 8.707 -6.640 -0.342 1.00 95.19 99 TRP A C 1
ATOM 812 O O . TRP A 1 99 ? 8.725 -7.612 0.416 1.00 95.19 99 TRP A O 1
ATOM 822 N N . TYR A 1 100 ? 7.968 -6.610 -1.452 1.00 96.75 100 TYR A N 1
ATOM 823 C CA . TYR A 1 100 ? 7.108 -7.719 -1.835 1.00 96.75 100 TYR A CA 1
ATOM 824 C C . TYR A 1 100 ? 7.887 -9.014 -2.106 1.00 96.75 100 TYR A C 1
ATOM 826 O O 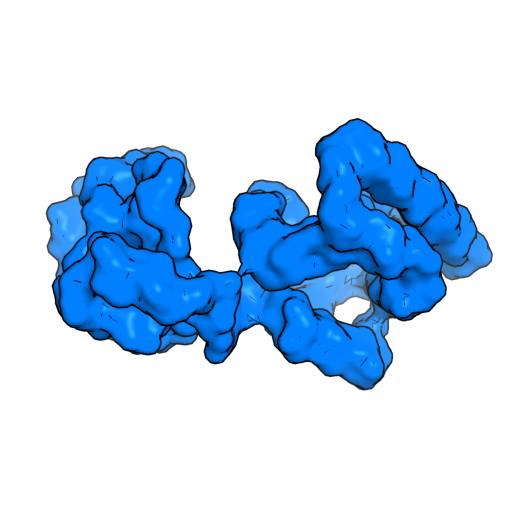. TYR A 1 100 ? 7.459 -10.089 -1.690 1.00 96.75 100 TYR A O 1
ATOM 834 N N . PHE A 1 101 ? 9.039 -8.946 -2.768 1.00 96.50 101 PHE A N 1
ATOM 835 C CA . PHE A 1 101 ? 9.876 -10.120 -3.014 1.00 96.50 101 PHE A CA 1
ATOM 836 C C . PHE A 1 101 ? 10.526 -10.652 -1.732 1.00 96.50 101 PHE A C 1
ATOM 838 O O . PHE A 1 101 ? 10.705 -11.860 -1.608 1.00 96.50 101 PHE A O 1
ATOM 845 N N . CYS A 1 102 ? 10.827 -9.788 -0.759 1.00 94.06 102 CYS A N 1
ATOM 846 C CA . CYS A 1 102 ? 11.446 -10.197 0.505 1.00 94.06 102 CYS A CA 1
ATOM 847 C C . CYS A 1 102 ? 10.479 -10.935 1.439 1.00 94.06 102 CYS A C 1
ATOM 849 O O . CYS A 1 102 ? 10.843 -11.964 2.008 1.00 94.06 102 CYS A O 1
ATOM 851 N N . GLY A 1 103 ? 9.251 -10.433 1.602 1.00 93.25 103 GLY A N 1
ATOM 852 C CA . GLY A 1 103 ? 8.293 -11.021 2.549 1.00 93.25 103 GLY A CA 1
ATOM 853 C C . GLY A 1 103 ? 6.825 -10.822 2.186 1.00 93.25 103 GLY A C 1
ATOM 854 O O . GLY A 1 103 ? 5.946 -10.862 3.048 1.00 93.25 103 GLY A O 1
ATOM 855 N N . GLY A 1 104 ? 6.539 -10.634 0.899 1.00 94.94 104 GLY A N 1
ATOM 856 C CA . GLY A 1 104 ? 5.184 -10.561 0.369 1.00 94.94 104 GLY A CA 1
ATOM 857 C C . GLY A 1 104 ? 4.435 -9.298 0.786 1.00 94.94 104 GLY A C 1
ATOM 858 O O . GLY A 1 104 ? 5.012 -8.240 1.035 1.00 94.94 104 GLY A O 1
ATOM 859 N N . LEU A 1 105 ? 3.106 -9.415 0.853 1.00 95.38 105 LEU A N 1
ATOM 860 C CA . LEU A 1 105 ? 2.225 -8.290 1.179 1.00 95.38 105 LEU A CA 1
ATOM 861 C C . LEU A 1 105 ? 2.465 -7.713 2.578 1.00 95.38 105 LEU A C 1
ATOM 863 O O . LEU A 1 105 ? 2.232 -6.526 2.767 1.00 95.38 105 LEU A O 1
ATOM 867 N N . VAL A 1 106 ? 2.929 -8.518 3.542 1.00 93.69 106 VAL A N 1
ATOM 868 C CA . VAL A 1 106 ? 3.222 -8.036 4.903 1.00 93.69 106 VAL A CA 1
ATOM 869 C C . VAL A 1 106 ? 4.342 -7.007 4.875 1.00 93.69 106 VAL A C 1
ATOM 871 O O . VAL A 1 106 ? 4.177 -5.911 5.406 1.00 93.69 106 VAL A O 1
ATOM 874 N N . GLU A 1 107 ? 5.456 -7.338 4.226 1.00 93.44 107 GLU A N 1
ATOM 875 C CA . GLU A 1 107 ? 6.610 -6.443 4.145 1.00 93.44 107 GLU A CA 1
ATOM 876 C C . GLU A 1 107 ? 6.317 -5.220 3.278 1.00 93.44 107 GLU A C 1
ATOM 878 O O . GLU A 1 107 ? 6.654 -4.106 3.680 1.00 93.44 107 GLU A O 1
ATOM 883 N N . LEU A 1 108 ? 5.620 -5.400 2.147 1.00 95.06 108 LEU A N 1
ATOM 884 C CA . LEU A 1 108 ? 5.163 -4.282 1.318 1.00 95.06 108 LEU A CA 1
ATOM 885 C C . LEU A 1 108 ? 4.294 -3.308 2.117 1.00 95.06 108 LEU A C 1
ATOM 887 O O . LEU A 1 108 ? 4.526 -2.104 2.068 1.00 95.06 108 LEU A O 1
ATOM 891 N N . PHE A 1 109 ? 3.285 -3.815 2.829 1.00 92.12 109 PHE A N 1
ATOM 892 C CA . PHE A 1 109 ? 2.339 -2.969 3.550 1.00 92.12 109 PHE A CA 1
ATOM 893 C C . PHE A 1 109 ? 3.026 -2.191 4.678 1.00 92.12 109 PHE A C 1
ATOM 895 O O . PHE A 1 109 ? 2.819 -0.988 4.790 1.00 92.12 109 PHE A O 1
ATOM 902 N N . LYS A 1 110 ? 3.896 -2.852 5.454 1.00 89.75 110 LYS A N 1
ATOM 903 C CA . LYS A 1 110 ? 4.632 -2.230 6.567 1.00 89.75 110 LYS A CA 1
ATOM 904 C C . LYS A 1 110 ? 5.606 -1.138 6.136 1.00 89.75 110 LYS A C 1
ATOM 906 O O . LYS A 1 110 ? 5.764 -0.151 6.845 1.00 89.75 110 LYS A O 1
ATOM 911 N N . HIS A 1 111 ? 6.294 -1.334 5.014 1.00 90.75 111 HIS A N 1
ATOM 912 C CA . HIS A 1 111 ? 7.347 -0.417 4.571 1.00 90.75 111 HIS A CA 1
ATOM 913 C C . HIS A 1 111 ? 6.844 0.665 3.613 1.00 90.75 111 HIS A C 1
ATOM 915 O O . HIS A 1 111 ? 7.593 1.576 3.260 1.00 90.75 111 HIS A O 1
ATOM 921 N N . ARG A 1 112 ? 5.575 0.597 3.201 1.00 89.69 112 ARG A N 1
ATOM 922 C CA . ARG A 1 112 ? 4.949 1.635 2.389 1.00 89.69 112 ARG A CA 1
ATOM 923 C C . ARG A 1 112 ? 4.764 2.907 3.216 1.00 89.69 112 ARG A C 1
ATOM 925 O O . ARG A 1 112 ? 3.893 2.970 4.078 1.00 89.69 112 ARG A O 1
ATOM 932 N N . GLN A 1 113 ? 5.491 3.961 2.868 1.00 82.88 113 GLN A N 1
ATOM 933 C CA . GLN A 1 113 ? 5.309 5.283 3.467 1.00 82.88 113 GLN A CA 1
ATOM 934 C C . GLN A 1 113 ? 4.372 6.138 2.609 1.00 82.88 113 GLN A C 1
ATOM 936 O O . GLN A 1 113 ? 4.446 6.134 1.375 1.00 82.88 113 GLN A O 1
ATOM 941 N N . ALA A 1 114 ? 3.443 6.851 3.247 1.00 81.12 114 ALA A N 1
ATOM 942 C CA . ALA A 1 114 ? 2.479 7.688 2.532 1.00 81.12 114 ALA A CA 1
ATOM 943 C C . ALA A 1 114 ? 3.167 8.889 1.858 1.00 81.12 114 ALA A C 1
ATOM 945 O O . ALA A 1 114 ? 2.764 9.321 0.775 1.00 81.12 114 ALA A O 1
ATOM 946 N N . GLU A 1 115 ? 4.235 9.374 2.483 1.00 82.88 115 GLU A N 1
ATOM 947 C CA . GLU A 1 115 ? 5.065 10.514 2.103 1.00 82.88 115 GLU A CA 1
ATOM 948 C C . GLU A 1 115 ? 5.809 10.277 0.789 1.00 82.88 115 GLU A C 1
ATOM 950 O O . GLU A 1 115 ? 6.059 11.229 0.051 1.00 82.88 115 GLU A O 1
ATOM 955 N N . ASN A 1 116 ? 6.086 9.014 0.453 1.00 86.06 116 ASN A N 1
ATOM 956 C CA . ASN A 1 116 ? 6.746 8.643 -0.797 1.00 86.06 116 ASN A CA 1
ATOM 957 C C . ASN A 1 116 ? 5.806 8.748 -2.011 1.00 86.06 116 ASN A C 1
ATOM 959 O O . ASN A 1 116 ? 6.229 8.613 -3.157 1.00 86.06 116 ASN A O 1
ATOM 963 N N . GLN A 1 117 ? 4.511 9.000 -1.778 1.00 88.19 117 GLN A N 1
ATOM 964 C CA . GLN A 1 117 ? 3.494 9.232 -2.808 1.00 88.19 117 GLN A CA 1
ATOM 965 C C . GLN A 1 117 ? 3.367 8.112 -3.858 1.00 88.19 117 GLN A C 1
ATOM 967 O O . GLN A 1 117 ? 2.871 8.368 -4.962 1.00 88.19 117 GLN A O 1
ATOM 972 N N . GLY A 1 118 ? 3.807 6.894 -3.532 1.00 92.06 118 GLY A N 1
ATOM 973 C CA . GLY A 1 118 ? 3.617 5.703 -4.355 1.00 92.06 118 GLY A CA 1
ATOM 974 C C . GLY A 1 118 ? 2.153 5.235 -4.390 1.00 92.06 118 GLY A C 1
ATOM 975 O O . GLY A 1 118 ? 1.287 5.804 -3.706 1.00 92.06 118 GLY A O 1
ATOM 976 N N . PRO A 1 119 ? 1.846 4.198 -5.189 1.00 94.88 119 PRO A N 1
ATOM 977 C CA . PRO A 1 119 ? 0.485 3.710 -5.348 1.00 94.88 119 PRO A CA 1
ATOM 978 C C . PRO A 1 119 ? -0.130 3.271 -4.016 1.00 94.88 119 PRO A C 1
ATOM 980 O O . PRO A 1 119 ? 0.547 2.864 -3.066 1.00 94.88 119 PRO A O 1
ATOM 983 N N . ARG A 1 120 ? -1.458 3.360 -3.938 1.00 91.62 120 ARG A N 1
ATOM 984 C CA . ARG A 1 120 ? -2.204 2.851 -2.787 1.00 91.62 120 ARG A CA 1
ATOM 985 C C . ARG A 1 120 ? -2.317 1.333 -2.873 1.00 91.62 120 ARG A C 1
ATOM 987 O O . ARG A 1 120 ? -2.670 0.797 -3.921 1.00 91.62 120 ARG A O 1
ATOM 994 N N . VAL A 1 121 ? -2.042 0.676 -1.751 1.00 94.12 121 VAL A N 1
ATOM 995 C CA . VAL A 1 121 ? -2.191 -0.769 -1.555 1.00 94.12 121 VAL A CA 1
ATOM 996 C C . VAL A 1 121 ? -3.463 -0.998 -0.750 1.00 94.12 121 VAL A C 1
ATOM 998 O O . VAL A 1 121 ? -3.539 -0.582 0.402 1.00 94.12 121 VAL A O 1
ATOM 1001 N N . TYR A 1 122 ? -4.458 -1.636 -1.358 1.00 94.62 122 TYR A N 1
ATOM 1002 C CA . TYR A 1 122 ? -5.751 -1.935 -0.754 1.00 94.62 122 TYR A CA 1
ATOM 1003 C C . TYR A 1 122 ? -5.842 -3.410 -0.393 1.00 94.62 122 TYR A C 1
ATOM 1005 O O . TYR A 1 122 ? -6.158 -4.236 -1.246 1.00 94.62 122 TYR A O 1
ATOM 1013 N N . LEU A 1 123 ? -5.572 -3.757 0.866 1.00 95.50 123 LEU A N 1
ATOM 1014 C CA . LEU A 1 123 ? -5.681 -5.145 1.303 1.00 95.50 123 LEU A CA 1
ATOM 1015 C C . LEU A 1 123 ? -7.118 -5.648 1.109 1.00 95.50 123 LEU A C 1
ATOM 1017 O O . LEU A 1 123 ? -8.078 -5.074 1.622 1.00 95.50 123 LEU A O 1
ATOM 1021 N N . THR A 1 124 ? -7.250 -6.737 0.359 1.00 91.50 124 THR A N 1
ATOM 1022 C CA . THR A 1 124 ? -8.526 -7.417 0.076 1.00 91.50 124 THR A CA 1
ATOM 1023 C C . THR A 1 124 ? -8.611 -8.797 0.719 1.00 91.50 124 THR A C 1
ATOM 1025 O O . THR A 1 124 ? -9.658 -9.437 0.682 1.00 91.50 124 THR A O 1
ATOM 1028 N N . GLN A 1 125 ? -7.516 -9.256 1.322 1.00 93.19 125 GLN A N 1
ATOM 1029 C CA . GLN A 1 125 ? -7.402 -10.549 1.979 1.00 93.19 125 GLN A CA 1
ATOM 1030 C C . GLN A 1 125 ? -6.538 -10.432 3.230 1.00 93.19 125 GLN A C 1
ATOM 1032 O O . GLN A 1 125 ? -5.724 -9.515 3.353 1.00 93.19 125 GLN A O 1
ATOM 1037 N N . ARG A 1 126 ? -6.713 -11.376 4.157 1.00 95.75 126 ARG A N 1
ATOM 1038 C CA . ARG A 1 126 ? -5.902 -11.452 5.368 1.00 95.75 126 ARG A CA 1
ATOM 1039 C C . ARG A 1 126 ? -4.464 -11.826 5.006 1.00 95.75 126 ARG A C 1
ATOM 1041 O O . ARG A 1 126 ? -4.242 -12.774 4.257 1.00 95.75 126 ARG A O 1
ATOM 1048 N N . ILE A 1 127 ? -3.503 -11.077 5.541 1.00 95.56 127 ILE A N 1
ATOM 1049 C CA . ILE A 1 127 ? -2.066 -11.251 5.262 1.00 95.56 127 ILE A CA 1
ATOM 1050 C C . ILE A 1 127 ? -1.272 -11.736 6.483 1.00 95.56 127 ILE A C 1
ATOM 1052 O O . ILE A 1 127 ? -0.056 -11.874 6.417 1.00 95.56 127 ILE A O 1
ATOM 1056 N N . VAL A 1 128 ? -1.952 -12.018 7.595 1.00 94.56 128 VAL A N 1
ATOM 1057 C CA . VAL A 1 128 ? -1.391 -12.626 8.813 1.00 94.56 128 VAL A CA 1
ATOM 1058 C C . VAL A 1 128 ? -2.122 -13.926 9.138 1.00 94.56 128 VAL A C 1
ATOM 1060 O O . VAL A 1 128 ? -3.225 -14.159 8.649 1.00 94.56 128 VAL A O 1
ATOM 1063 N N . SER A 1 129 ? -1.529 -14.791 9.961 1.00 94.31 129 SER A N 1
ATOM 1064 C CA . SER A 1 129 ? -2.206 -16.023 10.368 1.00 94.31 129 SER A CA 1
ATOM 1065 C C . SER A 1 129 ? -3.402 -15.743 11.283 1.00 94.31 129 SER A C 1
ATOM 1067 O O . SER A 1 129 ? -3.386 -14.824 12.105 1.00 94.31 129 SER A O 1
ATOM 1069 N N . ASP A 1 130 ? -4.423 -16.594 11.191 1.00 94.62 130 ASP A N 1
ATOM 1070 C CA . ASP A 1 130 ? -5.596 -16.546 12.071 1.00 94.62 130 ASP A CA 1
ATOM 1071 C C . ASP A 1 130 ? -5.206 -16.669 13.548 1.00 94.62 130 ASP A C 1
ATOM 1073 O O . ASP A 1 130 ? -5.800 -16.024 14.406 1.00 94.62 130 ASP A O 1
ATOM 1077 N N . GLU A 1 131 ? -4.169 -17.452 13.848 1.00 95.44 131 GLU A N 1
ATOM 1078 C CA . GLU A 1 131 ? -3.650 -17.636 15.203 1.00 95.44 131 GLU A CA 1
ATOM 1079 C C . GLU A 1 131 ? -3.187 -16.317 15.836 1.00 95.44 131 GLU A C 1
ATOM 1081 O O . GLU A 1 131 ? -3.490 -16.072 17.007 1.00 95.44 131 GLU A O 1
ATOM 1086 N N . ILE A 1 132 ? -2.513 -15.444 15.070 1.00 94.12 132 ILE A N 1
ATOM 1087 C CA . ILE A 1 132 ? -2.084 -14.122 15.553 1.00 94.12 132 ILE A CA 1
ATOM 1088 C C . ILE A 1 132 ? -3.303 -13.293 15.961 1.00 94.12 132 ILE A C 1
ATOM 1090 O O . ILE A 1 132 ? -3.303 -12.685 17.031 1.00 94.12 132 ILE A O 1
ATOM 1094 N N . ILE A 1 133 ? -4.354 -13.301 15.144 1.00 95.81 133 ILE A N 1
ATOM 1095 C CA . ILE A 1 133 ? -5.587 -12.559 15.411 1.00 95.81 133 ILE A CA 1
ATOM 1096 C C . ILE A 1 133 ? -6.317 -13.135 16.632 1.00 95.81 133 ILE A C 1
ATOM 1098 O O . ILE A 1 133 ? -6.589 -12.419 17.596 1.00 95.81 133 ILE A O 1
ATOM 1102 N N . VAL A 1 134 ? -6.604 -14.438 16.618 1.00 95.56 134 VAL A N 1
ATOM 1103 C CA . VAL A 1 134 ? -7.422 -15.119 17.634 1.00 95.56 134 VAL A CA 1
ATOM 1104 C C . VAL A 1 134 ? -6.771 -15.090 19.014 1.00 95.56 134 VAL A C 1
ATOM 1106 O O . VAL A 1 134 ? -7.477 -14.936 20.010 1.00 95.56 134 VAL A O 1
ATOM 1109 N N . SER A 1 135 ? -5.444 -15.214 19.084 1.00 95.56 135 SER A N 1
ATOM 1110 C CA . SER A 1 135 ? -4.720 -15.272 20.361 1.00 95.56 135 SER A CA 1
ATOM 1111 C C . SER A 1 135 ? -4.554 -13.907 21.027 1.00 95.56 135 SER A C 1
ATOM 1113 O O . SER A 1 135 ? -4.268 -13.851 22.221 1.00 95.56 135 SER A O 1
ATOM 1115 N N . ASN A 1 136 ? -4.712 -12.812 20.277 1.00 96.19 136 ASN A N 1
ATOM 1116 C CA . ASN A 1 136 ? -4.422 -11.465 20.772 1.00 96.19 136 ASN A CA 1
ATOM 1117 C C . ASN A 1 136 ? -5.641 -10.539 20.812 1.00 96.19 136 ASN A C 1
ATOM 1119 O O . ASN A 1 136 ? -5.618 -9.560 21.557 1.00 96.19 136 ASN A O 1
ATOM 1123 N N . LEU A 1 137 ? -6.691 -10.821 20.035 1.00 96.75 137 LEU A N 1
ATOM 1124 C CA . LEU A 1 137 ? -7.857 -9.950 19.923 1.00 96.75 137 LEU A CA 1
ATOM 1125 C C . LEU A 1 137 ? -9.146 -10.644 20.398 1.00 96.75 137 LEU A C 1
ATOM 1127 O O . LEU A 1 137 ? -9.393 -11.809 20.058 1.00 96.75 137 LEU A O 1
ATOM 1131 N N . PRO A 1 138 ? -10.010 -9.934 21.153 1.00 97.06 138 PRO A N 1
ATOM 1132 C CA . PRO A 1 138 ? -11.353 -10.417 21.464 1.00 97.06 138 PRO A CA 1
ATOM 1133 C C . PRO A 1 138 ? -12.217 -10.493 20.190 1.00 97.06 138 PRO A C 1
ATOM 1135 O O . PRO A 1 138 ? -11.878 -9.854 19.198 1.00 97.06 138 PRO A O 1
ATOM 1138 N N . PRO A 1 139 ? -13.350 -11.224 20.200 1.00 97.81 139 PRO A N 1
ATOM 1139 C CA . PRO A 1 139 ? -14.227 -11.354 19.028 1.00 97.81 139 PRO A CA 1
ATOM 1140 C C . PRO A 1 139 ? -14.744 -10.025 18.460 1.00 97.81 139 PRO A C 1
ATOM 1142 O O . PRO A 1 139 ? -14.954 -9.912 17.260 1.00 97.81 139 PRO A O 1
ATOM 1145 N N . ILE A 1 140 ? -14.936 -9.021 19.317 1.00 97.88 140 ILE A N 1
ATOM 1146 C CA . ILE A 1 140 ? -15.324 -7.664 18.927 1.00 97.88 140 ILE A CA 1
ATOM 1147 C C . ILE A 1 140 ? -14.306 -6.706 19.528 1.00 97.88 140 ILE A C 1
ATOM 1149 O O . ILE A 1 140 ? -14.038 -6.755 20.732 1.00 97.88 140 ILE A O 1
ATOM 1153 N N . VAL A 1 141 ? -13.756 -5.837 18.690 1.00 97.00 141 VAL A N 1
ATOM 1154 C CA . VAL A 1 141 ? -12.667 -4.930 19.042 1.00 97.00 141 VAL A CA 1
ATOM 1155 C C . VAL A 1 141 ? -13.134 -3.488 18.901 1.00 97.00 141 VAL A C 1
ATOM 1157 O O . VAL A 1 141 ? -13.649 -3.109 17.855 1.00 97.00 141 VAL A O 1
ATOM 1160 N N . THR A 1 142 ? -12.931 -2.661 19.925 1.00 97.44 142 THR A N 1
ATOM 1161 C CA . THR A 1 142 ? -13.084 -1.207 19.786 1.00 97.44 142 THR A CA 1
ATOM 1162 C C . THR A 1 142 ? -11.815 -0.633 19.174 1.00 97.44 142 THR A C 1
ATOM 1164 O O . THR A 1 142 ? -10.731 -0.812 19.730 1.00 97.44 142 THR A O 1
ATOM 1167 N N . ALA A 1 143 ? -11.956 0.075 18.059 1.00 97.44 143 ALA A N 1
ATOM 1168 C CA . ALA A 1 143 ? -10.851 0.711 17.361 1.00 97.44 143 ALA A CA 1
ATOM 1169 C C . ALA A 1 143 ? -11.118 2.206 17.156 1.00 97.44 143 ALA A C 1
ATOM 1171 O O . ALA A 1 143 ? -12.256 2.681 17.253 1.00 97.44 143 ALA A O 1
ATOM 1172 N N . TYR A 1 144 ? -10.047 2.943 16.889 1.00 97.44 144 TYR A N 1
ATOM 1173 C CA . TYR A 1 144 ? -10.033 4.388 16.720 1.00 97.44 144 TYR A CA 1
ATOM 1174 C C . TYR A 1 144 ? -9.276 4.755 15.451 1.00 97.44 144 TYR A C 1
ATOM 1176 O O . TYR A 1 144 ? -8.327 4.073 15.066 1.00 97.44 144 TYR A O 1
ATOM 1184 N N . ARG A 1 145 ? -9.671 5.850 14.814 1.00 96.50 145 ARG A N 1
ATOM 1185 C CA . ARG A 1 145 ? -8.964 6.398 13.659 1.00 96.50 145 ARG A CA 1
ATOM 1186 C C . ARG A 1 145 ? -8.968 7.914 13.734 1.00 96.50 145 ARG A C 1
ATOM 1188 O O . ARG A 1 145 ? -10.025 8.527 13.889 1.00 96.50 145 ARG A O 1
ATOM 1195 N N . GLY A 1 146 ? -7.777 8.492 13.637 1.00 96.38 146 GLY A N 1
ATOM 1196 C CA . GLY A 1 146 ? -7.605 9.917 13.408 1.00 96.38 146 GLY A CA 1
ATOM 1197 C C . GLY A 1 146 ? -7.775 10.217 11.925 1.00 96.38 146 GLY A C 1
ATOM 1198 O O . GLY A 1 146 ? -7.208 9.514 11.089 1.00 96.38 146 GLY A O 1
ATOM 1199 N N . MET A 1 147 ? -8.581 11.216 11.588 1.00 95.50 147 MET A N 1
ATOM 1200 C CA . MET A 1 147 ? -8.911 11.525 10.198 1.00 95.50 147 MET A CA 1
ATOM 1201 C C . MET A 1 147 ? -9.295 12.991 10.010 1.00 95.50 147 MET A C 1
ATOM 1203 O O . MET A 1 147 ? -9.580 13.710 10.969 1.00 95.50 147 MET A O 1
ATOM 1207 N N . SER A 1 148 ? -9.347 13.429 8.754 1.00 95.25 148 SER A N 1
ATOM 1208 C CA . SER A 1 148 ? -9.922 14.732 8.415 1.00 95.25 148 SER A CA 1
ATOM 1209 C C . SER A 1 148 ? -11.430 14.770 8.701 1.00 95.25 148 SER A C 1
ATOM 1211 O O . SER A 1 148 ? -12.118 13.747 8.642 1.00 95.25 148 SER A O 1
ATOM 1213 N N . VAL A 1 149 ? -11.977 15.969 8.919 1.00 94.31 149 VAL A N 1
ATOM 1214 C CA . VAL A 1 149 ? -13.434 16.169 9.027 1.00 94.31 149 VAL A CA 1
ATOM 1215 C C . VAL A 1 149 ? -14.165 15.675 7.774 1.00 94.31 149 VAL A C 1
ATOM 1217 O O . VAL A 1 149 ? -15.235 15.081 7.885 1.00 94.31 149 VAL A O 1
ATOM 1220 N N . GLY A 1 150 ? -13.578 15.872 6.589 1.00 93.81 150 GLY A N 1
ATOM 1221 C CA . GLY A 1 150 ? -14.162 15.421 5.325 1.00 93.81 150 GLY A CA 1
ATOM 1222 C C . GLY A 1 150 ? -14.284 13.898 5.231 1.00 93.81 150 GLY A C 1
ATOM 1223 O O . GLY A 1 150 ? -15.331 13.399 4.827 1.00 93.81 150 GLY A O 1
ATOM 1224 N N . GLU A 1 151 ? -13.257 13.156 5.661 1.00 94.19 151 GLU A N 1
ATOM 1225 C CA . GLU A 1 151 ? -13.318 11.687 5.731 1.00 94.19 151 GLU A CA 1
ATOM 1226 C C . GLU A 1 151 ? -14.417 11.242 6.706 1.00 94.19 151 GLU A C 1
ATOM 1228 O O . GLU A 1 151 ? -15.279 10.448 6.326 1.00 94.19 151 GLU A O 1
ATOM 1233 N N . SER A 1 152 ? -14.460 11.837 7.904 1.00 94.00 152 SER A N 1
ATOM 1234 C CA . SER A 1 152 ? -15.482 11.551 8.923 1.00 94.00 152 SER A CA 1
ATOM 1235 C C . SER A 1 152 ? -16.910 11.751 8.399 1.00 94.00 152 SER A C 1
ATOM 1237 O O . SER A 1 152 ? -17.764 10.879 8.550 1.00 94.00 152 SER A O 1
ATOM 1239 N N . GLN A 1 153 ? -17.160 12.866 7.708 1.00 92.19 153 GLN A N 1
ATOM 1240 C CA . GLN A 1 153 ? -18.474 13.191 7.143 1.00 92.19 153 GLN A CA 1
ATOM 1241 C C . GLN A 1 153 ? -18.855 12.326 5.938 1.00 92.19 153 GLN A C 1
ATOM 1243 O O . GLN A 1 153 ? -20.041 12.141 5.672 1.00 92.19 153 GLN A O 1
ATOM 1248 N N . SER A 1 154 ? -17.870 11.816 5.195 1.00 91.31 154 SER A N 1
ATOM 1249 C CA . SER A 1 154 ? -18.122 10.991 4.011 1.00 91.31 154 SER A CA 1
ATOM 1250 C C . SER A 1 154 ? -18.601 9.576 4.344 1.00 91.31 154 SER A C 1
ATOM 1252 O O . SER A 1 154 ? -19.245 8.947 3.507 1.00 91.31 154 SER A O 1
ATOM 1254 N N . GLY A 1 155 ? -18.255 9.055 5.529 1.00 86.56 155 GLY A N 1
ATOM 1255 C CA . GLY A 1 155 ? -18.468 7.649 5.895 1.00 86.56 155 GLY A CA 1
ATOM 1256 C C . GLY A 1 155 ? -17.607 6.650 5.106 1.00 86.56 155 GLY A C 1
ATOM 1257 O O . GLY A 1 155 ? -17.758 5.444 5.277 1.00 86.56 155 GLY A O 1
ATOM 1258 N N . ALA A 1 156 ? -16.706 7.125 4.239 1.00 89.38 156 ALA A N 1
ATOM 1259 C CA . ALA A 1 156 ? -15.785 6.304 3.458 1.00 89.38 156 ALA A CA 1
ATOM 1260 C C . ALA A 1 156 ? -14.443 6.188 4.193 1.00 89.38 156 ALA A C 1
ATOM 1262 O O . ALA A 1 156 ? -13.465 6.858 3.853 1.00 89.38 156 ALA A O 1
ATOM 1263 N N . PHE A 1 157 ? -14.423 5.385 5.258 1.00 94.56 157 PHE A N 1
ATOM 1264 C CA . PHE A 1 157 ? -13.252 5.283 6.124 1.00 94.56 157 PHE A CA 1
ATOM 1265 C C . PHE A 1 157 ? -12.131 4.441 5.508 1.00 94.56 157 PHE A C 1
ATOM 1267 O O . PHE A 1 157 ? -12.357 3.381 4.909 1.00 94.56 157 PHE A O 1
ATOM 1274 N N . GLY A 1 158 ? -10.898 4.904 5.725 1.00 94.06 158 GLY A N 1
ATOM 1275 C CA . GLY A 1 158 ? -9.690 4.168 5.371 1.00 94.06 158 GLY A CA 1
ATOM 1276 C C . GLY A 1 158 ? -9.523 2.839 6.121 1.00 94.06 158 GLY A C 1
ATOM 1277 O O . GLY A 1 158 ? -10.169 2.563 7.132 1.00 94.06 158 GLY A O 1
ATOM 1278 N N . MET A 1 159 ? -8.600 2.016 5.620 1.00 95.25 159 MET A N 1
ATOM 1279 C CA . MET A 1 159 ? -8.342 0.654 6.114 1.00 95.25 159 MET A CA 1
ATOM 1280 C C . MET A 1 159 ? -7.675 0.576 7.486 1.00 95.25 159 MET A C 1
ATOM 1282 O O . MET A 1 159 ? -7.875 -0.407 8.192 1.00 95.25 159 MET A O 1
ATOM 1286 N N . SER A 1 160 ? -6.841 1.560 7.827 1.00 94.25 160 SER A N 1
ATOM 1287 C CA . SER A 1 160 ? -5.967 1.520 9.003 1.00 94.25 160 SER A CA 1
ATOM 1288 C C . SER A 1 160 ? -6.650 2.144 10.218 1.00 94.25 160 SER A C 1
ATOM 1290 O O . SER A 1 160 ? -7.087 3.300 10.181 1.00 94.25 160 SER A O 1
ATOM 1292 N N . TRP A 1 161 ? -6.753 1.364 11.287 1.00 96.38 161 TRP A N 1
ATOM 1293 C CA . TRP A 1 161 ? -7.312 1.757 12.574 1.00 96.38 161 TRP A CA 1
ATOM 1294 C C . TRP A 1 161 ? -6.337 1.364 13.680 1.00 96.38 161 TRP A C 1
ATOM 1296 O O . TRP A 1 161 ? -5.511 0.475 13.513 1.00 96.38 161 TRP A O 1
ATOM 1306 N N . THR A 1 162 ? -6.442 1.991 14.842 1.00 96.44 162 THR A N 1
ATOM 1307 C CA . THR A 1 162 ? -5.606 1.680 16.005 1.00 96.44 162 THR A CA 1
ATOM 1308 C C . THR A 1 162 ? -6.461 1.277 17.197 1.00 96.44 162 THR A C 1
ATOM 1310 O O . THR A 1 162 ? -7.565 1.781 17.405 1.00 96.44 162 THR A O 1
ATOM 1313 N N . LEU A 1 163 ? -5.935 0.377 18.026 1.00 96.62 163 LEU A N 1
ATOM 1314 C CA . LEU A 1 163 ? -6.528 0.051 19.327 1.00 96.62 163 LEU A CA 1
ATOM 1315 C C . LEU A 1 163 ? -6.210 1.099 20.405 1.00 96.62 163 LEU A C 1
ATOM 1317 O O . LEU A 1 163 ? -6.708 1.001 21.528 1.00 96.62 163 LEU A O 1
ATOM 1321 N N . SER A 1 164 ? -5.372 2.088 20.086 1.00 95.81 164 SER A N 1
ATOM 1322 C CA . SER A 1 164 ? -4.979 3.167 20.984 1.00 95.81 164 SER A CA 1
ATOM 1323 C C . SER A 1 164 ? -5.645 4.479 20.584 1.00 95.81 164 SER A C 1
ATOM 1325 O O . SER A 1 164 ? -5.320 5.080 19.562 1.00 95.81 164 SER A O 1
ATOM 1327 N N . ARG A 1 165 ? -6.549 4.972 21.436 1.00 96.25 165 ARG A N 1
ATOM 1328 C CA . ARG A 1 165 ? -7.156 6.297 21.256 1.00 96.25 165 ARG A CA 1
ATOM 1329 C C . ARG A 1 165 ? -6.101 7.404 21.203 1.00 96.25 165 ARG A C 1
ATOM 1331 O O . ARG A 1 165 ? -6.209 8.278 20.358 1.00 96.25 165 ARG A O 1
ATOM 1338 N N . GLU A 1 166 ? -5.089 7.335 22.064 1.00 95.94 166 GLU A N 1
ATOM 1339 C CA . GLU A 1 166 ? -3.992 8.311 22.123 1.00 95.94 166 GLU A CA 1
ATOM 1340 C C . GLU A 1 166 ? -3.262 8.406 20.777 1.00 95.94 166 GLU A C 1
ATOM 1342 O O . GLU A 1 166 ? -3.080 9.495 20.250 1.00 95.94 166 GLU A O 1
ATOM 1347 N N . LYS A 1 167 ? -2.958 7.265 20.142 1.00 95.50 167 LYS A N 1
ATOM 1348 C CA . LYS A 1 167 ? -2.327 7.246 18.812 1.00 95.50 167 LYS A CA 1
ATOM 1349 C C . LYS A 1 167 ? -3.220 7.852 17.731 1.00 95.50 167 LYS A C 1
ATOM 1351 O O . LYS A 1 167 ? -2.728 8.553 16.851 1.00 95.50 167 LYS A O 1
ATOM 1356 N N . ALA A 1 168 ? -4.528 7.603 17.799 1.00 96.31 168 ALA A N 1
ATOM 1357 C CA . ALA A 1 168 ? -5.479 8.217 16.878 1.00 96.31 168 ALA A CA 1
ATOM 1358 C C . ALA A 1 168 ? -5.566 9.742 17.069 1.00 96.31 168 ALA A C 1
ATOM 1360 O O . ALA A 1 168 ? -5.678 10.466 16.081 1.00 96.31 168 ALA A O 1
ATOM 1361 N N . GLU A 1 169 ? -5.500 10.226 18.312 1.00 96.44 169 GLU A N 1
ATOM 1362 C CA . GLU A 1 169 ? -5.471 11.65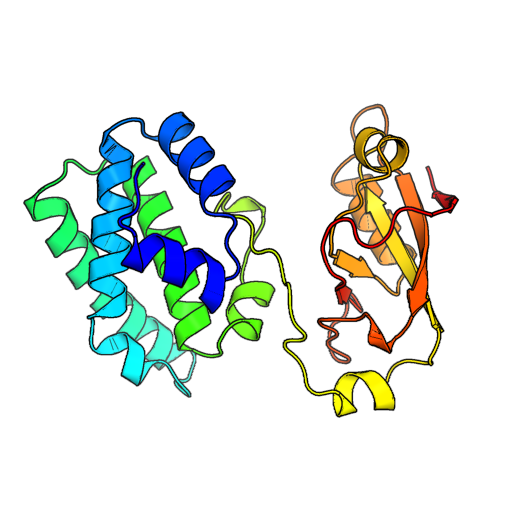6 18.645 1.00 96.44 169 GLU A CA 1
ATOM 1363 C C . GLU A 1 169 ? -4.178 12.314 18.158 1.00 96.44 169 GLU A C 1
ATOM 1365 O O . GLU A 1 169 ? -4.245 13.320 17.451 1.00 96.44 169 GLU A O 1
ATOM 1370 N N . ASP A 1 170 ? -3.023 11.710 18.448 1.00 95.12 170 ASP A N 1
ATOM 1371 C CA . ASP A 1 170 ? -1.717 12.181 17.980 1.00 95.12 170 ASP A CA 1
ATOM 1372 C C . ASP A 1 170 ? -1.707 12.346 16.457 1.00 95.12 170 ASP A C 1
ATOM 1374 O O . ASP A 1 170 ? -1.331 13.406 15.949 1.00 95.12 170 ASP A O 1
ATOM 1378 N N . PHE A 1 171 ? -2.178 11.330 15.726 1.00 93.62 171 PHE A N 1
ATOM 1379 C CA . PHE A 1 171 ? -2.271 11.385 14.269 1.00 93.62 171 PHE A CA 1
ATOM 1380 C C . PHE A 1 171 ? -3.249 12.469 13.801 1.00 93.62 171 PHE A C 1
ATOM 1382 O O . PHE A 1 171 ? -2.875 13.330 13.006 1.00 93.62 171 PHE A O 1
ATOM 1389 N N . ALA A 1 172 ? -4.487 12.480 14.316 1.00 95.56 172 ALA A N 1
ATOM 1390 C CA . ALA A 1 172 ? -5.507 13.448 13.906 1.00 95.56 172 ALA A CA 1
ATOM 1391 C C . ALA A 1 172 ? -5.014 14.890 14.057 1.00 95.56 172 ALA A C 1
ATOM 1393 O O . ALA A 1 172 ? -5.180 15.715 13.161 1.00 95.56 172 ALA A O 1
ATOM 1394 N N . PHE A 1 173 ? -4.388 15.179 15.193 1.00 95.25 173 PHE A N 1
ATOM 1395 C CA . PHE A 1 173 ? -4.044 16.532 15.596 1.00 95.25 173 PHE A CA 1
ATOM 1396 C C . PHE A 1 173 ? -2.667 16.992 15.139 1.00 95.25 173 PHE A C 1
ATOM 1398 O O . PHE A 1 173 ? -2.406 18.192 15.189 1.00 95.25 173 PHE A O 1
ATOM 1405 N N . THR A 1 174 ? -1.808 16.071 14.702 1.00 93.50 174 THR A N 1
ATOM 1406 C CA . THR A 1 174 ? -0.520 16.402 14.080 1.00 93.50 174 THR A CA 1
ATOM 1407 C C . THR A 1 174 ? -0.660 16.506 12.566 1.00 93.50 174 THR A C 1
ATOM 1409 O O . THR A 1 174 ? -0.146 17.451 11.975 1.00 93.50 174 THR A O 1
ATOM 1412 N N . THR A 1 175 ? -1.375 15.568 11.938 1.00 91.75 175 THR A N 1
ATOM 1413 C CA . THR A 1 175 ? -1.510 15.484 10.476 1.00 91.75 175 THR A CA 1
ATOM 1414 C C . THR A 1 175 ? -2.569 16.435 9.928 1.00 91.75 175 THR A C 1
ATOM 1416 O O . THR A 1 175 ? -2.363 17.031 8.875 1.00 91.75 175 THR A O 1
ATOM 1419 N N . TYR A 1 176 ? -3.691 16.602 10.633 1.00 91.69 176 TYR A N 1
ATOM 1420 C CA . TYR A 1 176 ? -4.767 17.529 10.264 1.00 91.69 176 TYR A CA 1
ATOM 1421 C C . TYR A 1 176 ? -4.847 18.652 11.303 1.00 91.69 176 TYR A C 1
ATOM 1423 O O . TYR A 1 176 ? -5.849 18.831 11.993 1.00 91.69 176 TYR A O 1
ATOM 1431 N N . ASN A 1 177 ? -3.736 19.360 11.480 1.00 88.94 177 ASN A N 1
ATOM 1432 C CA . ASN A 1 177 ? -3.608 20.433 12.466 1.00 88.94 177 ASN A CA 1
ATOM 1433 C C . ASN A 1 177 ? -4.173 21.784 11.986 1.00 88.94 177 ASN A C 1
ATOM 1435 O O . ASN A 1 177 ? -4.376 22.675 12.810 1.00 88.94 177 ASN A O 1
ATOM 1439 N N . ASP A 1 178 ? -4.441 21.918 10.687 1.00 87.56 178 ASP A N 1
ATOM 1440 C CA . ASP A 1 178 ? -5.082 23.083 10.079 1.00 87.56 178 ASP A CA 1
ATOM 1441 C C . ASP A 1 178 ? -6.603 23.080 10.290 1.00 87.56 178 ASP A C 1
ATOM 1443 O O . ASP A 1 178 ? -7.212 22.037 10.505 1.00 87.56 178 ASP A O 1
ATOM 1447 N N . GLU A 1 179 ? -7.237 24.253 10.197 1.00 84.75 179 GLU A N 1
ATOM 1448 C CA . GLU A 1 179 ? -8.688 24.393 10.360 1.00 84.75 179 GLU A CA 1
ATOM 1449 C C . GLU A 1 179 ? -9.472 23.922 9.110 1.00 84.75 179 GLU A C 1
ATOM 1451 O O . GLU A 1 179 ? -9.203 24.403 8.004 1.00 84.75 179 GLU A O 1
ATOM 1456 N N . PRO A 1 180 ? -10.500 23.059 9.256 1.00 86.50 180 PRO A N 1
ATOM 1457 C CA . PRO A 1 180 ? -10.954 22.460 10.507 1.00 86.50 180 PRO A CA 1
ATOM 1458 C C . PRO A 1 180 ? -10.036 21.317 10.956 1.00 86.50 180 PRO A C 1
ATOM 1460 O O . PRO A 1 180 ? -9.720 20.422 10.166 1.00 86.50 180 PRO A O 1
ATOM 1463 N N . ARG A 1 181 ? -9.677 21.333 12.245 1.00 91.75 181 ARG A N 1
ATOM 1464 C CA . ARG A 1 181 ? -8.800 20.325 12.853 1.00 91.75 181 ARG A CA 1
ATOM 1465 C C . ARG A 1 181 ? -9.352 18.909 12.664 1.00 91.75 181 ARG A C 1
ATOM 1467 O O . ARG A 1 181 ? -10.565 18.693 12.615 1.00 91.75 181 ARG A O 1
ATOM 1474 N N . GLY A 1 182 ? -8.447 17.938 12.568 1.00 95.50 182 GLY A N 1
ATOM 1475 C CA . GLY A 1 182 ? -8.771 16.517 12.499 1.00 95.50 182 GLY A CA 1
ATOM 1476 C C . GLY A 1 182 ? -9.623 16.042 13.667 1.00 95.50 182 GLY A C 1
ATOM 1477 O O . GLY A 1 182 ? -9.632 16.628 14.743 1.00 95.50 182 GLY A O 1
ATOM 1478 N N . VAL A 1 183 ? -10.326 14.937 13.451 1.00 97.06 183 VAL A N 1
ATOM 1479 C CA . VAL A 1 183 ? -11.216 14.323 14.438 1.00 97.06 183 VAL A CA 1
ATOM 1480 C C . VAL A 1 183 ? -10.815 12.880 14.680 1.00 97.06 183 VAL A C 1
ATOM 1482 O O . VAL A 1 183 ? -10.209 12.233 13.822 1.00 97.06 183 VAL A O 1
ATOM 1485 N N . VAL A 1 184 ? -11.196 12.358 15.842 1.00 97.94 184 VAL A N 1
ATOM 1486 C CA . VAL A 1 184 ? -11.057 10.935 16.151 1.00 97.94 184 VAL A CA 1
ATOM 1487 C C . VAL A 1 184 ? -12.421 10.283 16.131 1.00 97.94 184 VAL A C 1
ATOM 1489 O O . VAL A 1 184 ? -13.334 10.694 16.851 1.00 97.94 184 VAL A O 1
ATOM 1492 N N . VAL A 1 185 ? -12.539 9.238 15.320 1.00 97.62 185 VAL A N 1
ATOM 1493 C CA . VAL A 1 185 ? -13.727 8.392 15.224 1.00 97.62 185 VAL A CA 1
ATOM 1494 C C . VAL A 1 185 ? -13.438 7.060 15.902 1.00 97.62 185 VAL A C 1
ATOM 1496 O O . VAL A 1 185 ? -12.365 6.487 15.724 1.00 97.62 185 VAL A O 1
ATOM 1499 N N . SER A 1 186 ? -14.395 6.569 16.685 1.00 97.62 186 SER A N 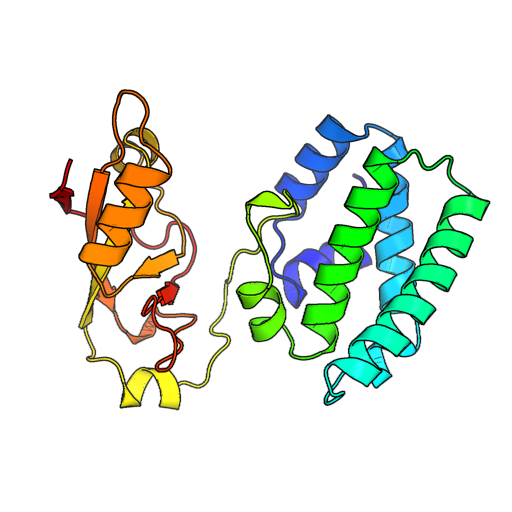1
ATOM 1500 C CA . SER A 1 186 ? -14.381 5.230 17.269 1.00 97.62 186 SER A CA 1
ATOM 1501 C C . SER A 1 186 ? -15.427 4.343 16.605 1.00 97.62 186 SER A C 1
ATOM 1503 O O . SER A 1 186 ? -16.522 4.804 16.273 1.00 97.62 186 SER A O 1
ATOM 1505 N N . THR A 1 187 ? -15.097 3.066 16.440 1.00 97.31 187 THR A N 1
ATOM 1506 C CA . THR A 1 187 ? -16.010 2.044 15.927 1.00 97.31 187 THR A CA 1
ATOM 1507 C C . THR A 1 187 ? -15.732 0.685 16.572 1.00 97.31 187 THR A C 1
ATOM 1509 O O . THR A 1 187 ? -14.761 0.519 17.318 1.00 97.31 187 THR A O 1
ATOM 1512 N N . THR A 1 188 ? -16.594 -0.288 16.292 1.00 97.31 188 THR A N 1
ATOM 1513 C CA . THR A 1 188 ? -16.410 -1.688 16.680 1.00 97.31 188 THR A CA 1
ATOM 1514 C C . THR A 1 188 ? -16.170 -2.542 15.448 1.00 97.31 188 THR A C 1
ATOM 1516 O O . THR A 1 188 ? -16.936 -2.470 14.490 1.00 97.31 188 THR A O 1
ATOM 1519 N N . ILE A 1 189 ? -15.140 -3.377 15.497 1.00 97.56 189 ILE A N 1
ATOM 1520 C CA . ILE A 1 189 ? -14.714 -4.243 14.403 1.00 97.56 189 ILE A CA 1
ATOM 1521 C C . ILE A 1 189 ? -14.920 -5.694 14.830 1.00 97.56 189 ILE A C 1
ATOM 1523 O O . ILE A 1 189 ? -14.468 -6.097 15.906 1.00 97.56 189 ILE A O 1
ATOM 1527 N N . ASP A 1 190 ? -15.594 -6.479 13.990 1.00 97.38 190 ASP A N 1
ATOM 1528 C CA . ASP A 1 190 ? -15.607 -7.934 14.134 1.00 97.38 190 ASP A CA 1
ATOM 1529 C C . ASP A 1 190 ? -14.202 -8.461 13.843 1.00 97.38 190 ASP A C 1
ATOM 1531 O O . ASP A 1 190 ? -13.628 -8.187 12.783 1.00 97.38 190 ASP A O 1
ATOM 1535 N N . ARG A 1 191 ? -13.632 -9.209 14.783 1.00 96.94 191 ARG A N 1
ATOM 1536 C CA . ARG A 1 191 ? -12.264 -9.718 14.685 1.00 96.94 191 ARG A CA 1
ATOM 1537 C C . ARG A 1 191 ? -12.019 -10.503 13.398 1.00 96.94 191 ARG A C 1
ATOM 1539 O O . ARG A 1 191 ? -10.928 -10.423 12.834 1.00 96.94 191 ARG A O 1
ATOM 1546 N N . ASP A 1 192 ? -13.013 -11.238 12.915 1.00 96.12 192 ASP A N 1
ATOM 1547 C CA . ASP A 1 192 ? -12.863 -12.084 11.739 1.00 96.12 192 ASP A CA 1
ATOM 1548 C C . ASP A 1 192 ? -12.819 -11.257 10.436 1.00 96.12 192 ASP A C 1
ATOM 1550 O O . ASP A 1 192 ? -12.362 -11.758 9.409 1.00 96.12 192 ASP A O 1
ATOM 1554 N N . SER A 1 193 ? -13.177 -9.968 10.484 1.00 96.44 193 SER A N 1
ATOM 1555 C CA . SER A 1 193 ? -12.996 -9.013 9.376 1.00 96.44 193 SER A CA 1
ATOM 1556 C C . SER A 1 193 ? -11.596 -8.380 9.302 1.00 96.44 193 SER A C 1
ATOM 1558 O O . SER A 1 193 ? -11.268 -7.720 8.314 1.00 96.44 193 SER A O 1
ATOM 1560 N N . ILE A 1 194 ? -10.748 -8.592 10.317 1.00 97.62 194 ILE A N 1
ATOM 1561 C CA . ILE A 1 194 ? -9.397 -8.019 10.375 1.00 97.62 194 ILE A CA 1
ATOM 1562 C C . ILE A 1 194 ? -8.471 -8.749 9.392 1.00 97.62 194 ILE A C 1
ATOM 1564 O O . ILE A 1 194 ? -8.348 -9.981 9.402 1.00 97.62 194 ILE A O 1
ATOM 1568 N N . LEU A 1 195 ? -7.804 -7.966 8.544 1.00 97.62 195 LEU A N 1
ATOM 1569 C CA . LEU A 1 195 ? -6.880 -8.417 7.502 1.00 97.62 195 LEU A CA 1
ATOM 1570 C C . LEU A 1 195 ? -5.419 -8.415 7.967 1.00 97.62 195 LEU A C 1
ATOM 1572 O O . LEU A 1 195 ? -4.622 -9.234 7.505 1.00 97.62 195 LEU A O 1
ATOM 1576 N N . TYR A 1 196 ? -5.066 -7.512 8.880 1.00 96.31 196 TYR A N 1
ATOM 1577 C CA . TYR A 1 196 ? -3.731 -7.416 9.461 1.00 96.31 196 TYR A CA 1
ATOM 1578 C C . TYR A 1 196 ? -3.794 -6.884 10.894 1.00 96.31 196 TYR A C 1
ATOM 1580 O O . TYR A 1 196 ? -4.601 -6.013 11.215 1.00 96.31 196 TYR A O 1
ATOM 1588 N N . PHE A 1 197 ? -2.933 -7.442 11.741 1.00 95.12 197 PHE A N 1
ATOM 1589 C CA . PHE A 1 197 ? -2.635 -6.973 13.088 1.00 95.12 197 PHE A CA 1
ATOM 1590 C C . PHE A 1 197 ? -1.257 -7.505 13.478 1.00 95.12 197 PHE A C 1
ATOM 1592 O O . PHE A 1 197 ? -0.970 -8.692 13.286 1.00 95.12 197 PHE A O 1
ATOM 1599 N N . ALA A 1 198 ? -0.420 -6.647 14.054 1.00 89.94 198 ALA A N 1
ATOM 1600 C CA . ALA A 1 198 ? 0.876 -7.030 14.595 1.00 89.94 198 ALA A CA 1
ATOM 1601 C C . ALA A 1 198 ? 0.903 -6.768 16.112 1.00 89.94 198 ALA A C 1
ATOM 1603 O O . ALA A 1 198 ? 0.972 -5.615 16.529 1.00 89.94 198 ALA A O 1
ATOM 1604 N N . PRO A 1 199 ? 0.899 -7.811 16.966 1.00 86.88 199 PRO A N 1
ATOM 1605 C CA . PRO A 1 199 ? 0.863 -7.635 18.422 1.00 86.88 199 PRO A CA 1
ATOM 1606 C C . PRO A 1 199 ? 2.059 -6.861 18.992 1.00 86.88 199 PRO A C 1
ATOM 1608 O O . PRO A 1 199 ? 1.945 -6.213 20.029 1.00 86.88 199 PRO A O 1
ATOM 1611 N N . SER A 1 200 ? 3.216 -6.955 18.330 1.00 84.69 200 SER A N 1
ATOM 1612 C CA . SER A 1 200 ? 4.452 -6.270 18.717 1.00 84.69 200 SER A CA 1
ATOM 1613 C C . SER A 1 200 ? 4.513 -4.814 18.259 1.00 84.69 200 SER A C 1
ATOM 1615 O O . SER A 1 200 ? 5.469 -4.119 18.597 1.00 84.69 200 SER A O 1
ATOM 1617 N N . ASP A 1 201 ? 3.548 -4.365 17.458 1.00 84.06 201 ASP A N 1
ATOM 1618 C CA . ASP A 1 201 ? 3.509 -3.002 16.959 1.00 84.06 201 ASP A CA 1
ATOM 1619 C C . ASP A 1 201 ? 3.033 -2.036 18.052 1.00 84.06 201 ASP A C 1
ATOM 1621 O O . ASP A 1 201 ? 1.993 -2.225 18.692 1.00 84.06 201 ASP A O 1
ATOM 1625 N N . SER A 1 202 ? 3.812 -0.976 18.257 1.00 82.44 202 SER A N 1
ATOM 1626 C CA . SER A 1 202 ? 3.510 0.082 19.217 1.00 82.44 202 SER A CA 1
ATOM 1627 C C . SER A 1 202 ? 2.266 0.891 18.845 1.00 82.44 202 SER A C 1
ATOM 1629 O O . SER A 1 202 ? 1.613 1.446 19.732 1.00 82.44 202 SER A O 1
ATOM 1631 N N . GLU A 1 203 ? 1.912 0.934 17.559 1.00 79.12 203 GLU A N 1
ATOM 1632 C CA . GLU A 1 203 ? 0.698 1.599 17.082 1.00 79.12 203 GLU A CA 1
ATOM 1633 C C . GLU A 1 203 ? -0.553 0.760 17.334 1.00 79.12 203 GLU A C 1
ATOM 1635 O O . GLU A 1 203 ? -1.665 1.295 17.327 1.00 79.12 203 GLU A O 1
ATOM 1640 N N . ARG A 1 204 ? -0.381 -0.542 17.622 1.00 89.00 204 ARG A N 1
ATOM 1641 C CA . ARG A 1 204 ? -1.470 -1.521 17.747 1.00 89.00 204 ARG A CA 1
ATOM 1642 C C . ARG A 1 204 ? -2.450 -1.392 16.581 1.00 89.00 204 ARG A C 1
ATOM 1644 O O . ARG A 1 204 ? -3.662 -1.302 16.792 1.00 89.00 204 ARG A O 1
ATOM 1651 N N . GLU A 1 205 ? -1.904 -1.311 15.372 1.00 93.38 205 GLU A N 1
ATOM 1652 C CA . GLU A 1 205 ? -2.677 -1.148 14.151 1.00 93.38 205 GLU A CA 1
ATOM 1653 C C . GLU A 1 205 ? -3.508 -2.407 13.873 1.00 93.38 205 GLU A C 1
ATOM 1655 O O . GLU A 1 205 ? -2.992 -3.526 13.883 1.00 93.38 205 GLU A O 1
ATOM 1660 N N . VAL A 1 206 ? -4.796 -2.214 13.598 1.00 95.81 206 VAL A N 1
ATOM 1661 C CA . VAL A 1 206 ? -5.682 -3.206 12.993 1.00 95.81 206 VAL A CA 1
ATOM 1662 C C . VAL A 1 206 ? -6.134 -2.695 11.633 1.00 95.81 206 VAL A C 1
ATOM 1664 O O . VAL A 1 206 ? -6.556 -1.548 11.489 1.00 95.81 206 VAL A O 1
ATOM 1667 N N . VAL A 1 207 ? -6.062 -3.561 10.629 1.00 96.75 207 VAL A N 1
ATOM 1668 C CA . VAL A 1 207 ? -6.413 -3.207 9.253 1.00 96.75 207 VAL A CA 1
ATOM 1669 C C . VAL A 1 207 ? -7.613 -4.018 8.807 1.00 96.75 207 VAL A C 1
ATOM 1671 O O . VAL A 1 207 ? -7.640 -5.240 8.961 1.00 96.75 207 VAL A O 1
ATOM 1674 N N . VAL A 1 208 ? -8.589 -3.338 8.221 1.00 97.12 208 VAL A N 1
ATOM 1675 C CA . VAL A 1 208 ? -9.788 -3.922 7.605 1.00 97.12 208 VAL A CA 1
ATOM 1676 C C . VAL A 1 208 ? -9.834 -3.578 6.118 1.00 97.12 208 VAL A C 1
ATOM 1678 O O . VAL A 1 208 ? -9.071 -2.737 5.645 1.00 97.12 208 VAL A O 1
ATOM 1681 N N . ALA A 1 209 ? -10.735 -4.203 5.360 1.00 96.25 209 ALA A N 1
ATOM 1682 C CA . ALA A 1 209 ? -10.934 -3.834 3.960 1.00 96.25 209 ALA A CA 1
ATOM 1683 C C . ALA A 1 209 ? -11.373 -2.361 3.836 1.00 96.25 209 ALA A C 1
ATOM 1685 O O . ALA A 1 209 ? -12.129 -1.848 4.668 1.00 96.25 209 ALA A O 1
ATOM 1686 N N . ASN A 1 210 ? -10.912 -1.667 2.795 1.00 94.06 210 ASN A N 1
ATOM 1687 C CA . ASN A 1 210 ? -11.197 -0.240 2.630 1.00 94.06 210 ASN A CA 1
ATOM 1688 C C . ASN A 1 210 ? -12.698 0.003 2.472 1.00 94.06 210 ASN A C 1
ATOM 1690 O O . ASN A 1 210 ? -13.357 -0.752 1.758 1.00 94.06 210 ASN A O 1
ATOM 1694 N N . ASN A 1 211 ? -13.227 1.055 3.102 1.00 92.56 211 ASN A N 1
ATOM 1695 C CA . ASN A 1 211 ? -14.659 1.376 3.101 1.00 92.56 211 ASN A CA 1
ATOM 1696 C C . ASN A 1 211 ? -15.571 0.250 3.640 1.00 92.56 211 ASN A C 1
ATOM 1698 O O . ASN A 1 211 ? -16.775 0.278 3.396 1.00 92.56 211 ASN A O 1
ATOM 1702 N N . SER A 1 212 ? -15.030 -0.753 4.345 1.00 94.12 212 SER A N 1
ATOM 1703 C CA . SER A 1 212 ? -15.852 -1.813 4.957 1.00 94.12 212 SER A CA 1
ATOM 1704 C C . SER A 1 212 ? -16.567 -1.352 6.225 1.00 94.12 212 SER A C 1
ATOM 1706 O O . SER A 1 212 ? -17.597 -1.914 6.590 1.00 94.12 212 SER A O 1
ATOM 1708 N N . LEU A 1 213 ? -16.037 -0.318 6.878 1.00 92.56 213 LEU A N 1
ATOM 1709 C CA . LEU A 1 213 ? -16.643 0.323 8.033 1.00 92.56 213 LEU A CA 1
ATOM 1710 C C . LEU A 1 213 ? -17.295 1.621 7.571 1.00 92.56 213 LEU A C 1
ATOM 1712 O O . LEU A 1 213 ? -16.616 2.492 7.029 1.00 92.56 213 LEU A O 1
ATOM 1716 N N . THR A 1 214 ? -18.601 1.733 7.791 1.00 86.94 214 THR A N 1
ATOM 1717 C CA . THR A 1 214 ? -19.406 2.906 7.413 1.00 86.94 214 THR A CA 1
ATOM 1718 C C . THR A 1 214 ? -19.960 3.658 8.617 1.00 86.94 214 THR A C 1
ATOM 1720 O O . THR A 1 214 ? -20.428 4.783 8.476 1.00 86.94 214 THR A O 1
ATOM 1723 N N . ASP A 1 215 ? -19.889 3.051 9.804 1.00 86.19 215 ASP A N 1
ATOM 1724 C CA . ASP A 1 215 ? -20.435 3.597 11.040 1.00 86.19 215 ASP A CA 1
ATOM 1725 C C . ASP A 1 215 ? -19.316 3.878 12.047 1.00 86.19 215 ASP A C 1
ATOM 1727 O O . ASP A 1 215 ? -18.398 3.076 12.251 1.00 86.19 215 ASP A O 1
ATOM 1731 N N . GLY A 1 216 ? -19.405 5.033 12.702 1.00 89.56 216 GLY A N 1
ATOM 1732 C CA . GLY A 1 216 ? -18.461 5.454 13.724 1.00 89.56 216 GLY A CA 1
ATOM 1733 C C . GLY A 1 216 ? -18.976 6.661 14.499 1.00 89.56 216 GLY A C 1
ATOM 1734 O O . GLY A 1 216 ? -19.781 7.446 14.005 1.00 89.56 216 GLY A O 1
ATOM 1735 N N . SER A 1 217 ? -18.531 6.795 15.744 1.00 95.50 217 SER A N 1
ATOM 1736 C CA . SER A 1 217 ? -18.871 7.930 16.606 1.00 95.50 217 SER A CA 1
ATOM 1737 C C . SER A 1 217 ? -17.653 8.822 16.790 1.00 95.50 217 SER A C 1
ATOM 1739 O O . SER A 1 217 ? -16.578 8.329 17.131 1.00 95.50 217 SER A O 1
ATOM 1741 N N . VAL A 1 218 ? -17.811 10.132 16.596 1.00 96.25 218 VAL A N 1
ATOM 1742 C CA . VAL A 1 218 ? -16.757 11.101 16.927 1.00 96.25 218 VAL A CA 1
ATOM 1743 C C . VAL A 1 218 ? -16.548 11.098 18.439 1.00 96.25 218 VAL A C 1
ATOM 1745 O O . VAL A 1 218 ? -17.496 11.280 19.203 1.00 96.25 218 VAL A O 1
ATOM 1748 N N . VAL A 1 219 ? -15.307 10.880 18.867 1.00 96.69 219 VAL A N 1
ATOM 1749 C CA . VAL A 1 219 ? -14.919 10.811 20.284 1.00 96.69 219 VAL A CA 1
ATOM 1750 C C . VAL A 1 219 ? -13.944 11.915 20.703 1.00 96.69 219 VAL A C 1
ATOM 1752 O O . VAL A 1 219 ? -13.841 12.164 21.906 1.00 96.69 219 VAL A O 1
ATOM 1755 N N . SER A 1 220 ? -13.289 12.588 19.743 1.00 94.00 220 SER A N 1
ATOM 1756 C CA . SER A 1 220 ? -12.414 13.759 19.956 1.00 94.00 220 SER A CA 1
ATOM 1757 C C . SER A 1 220 ? -12.412 14.699 18.737 1.00 94.00 220 SER A C 1
ATOM 1759 O O . SER A 1 220 ? -12.583 14.234 17.607 1.00 94.00 220 SER A O 1
ATOM 1761 N N . THR A 1 221 ? -12.181 15.997 18.973 1.00 88.62 221 THR A N 1
ATOM 1762 C CA . THR A 1 221 ? -12.069 17.101 17.991 1.00 88.62 221 THR A CA 1
ATOM 1763 C C . THR A 1 221 ? -11.018 18.106 18.459 1.00 88.62 221 THR A C 1
ATOM 1765 O O . THR A 1 221 ? -10.971 18.316 19.692 1.00 88.62 221 THR A O 1
#

Sequence (221 aa):
MIFGESNSRYLAEKLCINVSEFEEDLNRRFGSQAICLDVLVSFLLQDEARDKFPGLDVMNQCYEGNDMKERAFNHIRASFAVDERLEDYLHEIMCYFQWYFCGGLVELFKHRQAENQGPRVYLTQRIVSDEIIVSNLPPIVTAYRGMSVGESQSGAFGMSWTLSREKAEDFAFTTYNDEPRGVVVSTTIDRDSILYFAPSDSEREVVVANNSLTDGSVVST